Protein 2J16 (pdb70)

Secondary structure (P-SEA, 3-state):
cccccccccccbbbbbccccccccccccbbbbcccccccbbbbbbbccccccccaaaaaaaaaaaaaaabbbbbccccccaaaaaaaaaaaaccccccaaaaaaaaaaacccccccaaaaaaaaaaaaaaac/cccccccccccccbbbbbccccccccccccbbbbcccccccccccccccbbbbbbcccccccccaaaaaaaaaaaaaaabbbbbbbccccccaaaaaaaaaaaccccccaaaaaaaaaaacccccccaaaaaaaaaaaaaaac

Solvent-accessible surface area: 13227 Å² total

Sequence (275 aa):
YPKGPLLVLPEKIYLYSEPTVKELLPFDVVINVAEEAAVEYHHYRWEHDSQIALDLPSLTSIIHAATTKREKILIHQCGLSRSATLIIAYIMKYHNLSLRHSYDLLKSRADKINPSIGLIFQLMEWEVALNARIYPKGPLLVLPEKIYLYSEPTVKELLPFDVVINVAEEANDLRMQVPAVEYHHYRWEHDSQIALDLPSLTSIIHAATTKREKILIHCQCGLSRSATLIIAYIMKYHNLSLRHSYDLLKSRADKINPSIGLIFQLMEWEVALNA

Structure (mmCIF, N/CA/C/O backbone):
data_2J16
#
_entry.id   2J16
#
_cell.length_a   77.342
_cell.length_b   77.342
_cell.length_c   152.885
_cell.angle_alpha   90.00
_cell.angle_beta   90.00
_cell.angle_gamma   90.00
#
_symmetry.space_group_name_H-M   'P 41 21 2'
#
loop_
_entity.id
_entity.type
_entity.pdbx_description
1 polymer 'TYROSINE-PROTEIN PHOSPHATASE YIL113W'
2 polymer 'TYROSINE-PROTEIN PHOSPHATASE YIL113W'
3 non-polymer 'MAGNESIUM ION'
4 non-polymer 'SULFATE ION'
5 water water
#
loop_
_atom_site.group_PDB
_atom_site.id
_atom_site.type_symbol
_atom_site.label_atom_id
_atom_site.label_alt_id
_atom_site.label_comp_id
_atom_site.label_asym_id
_atom_site.label_entity_id
_atom_site.label_seq_id
_atom_site.pdbx_PDB_ins_code
_atom_site.Cartn_x
_atom_site.Cartn_y
_atom_site.Cartn_z
_atom_site.occupancy
_atom_site.B_iso_or_equiv
_atom_site.auth_seq_id
_atom_site.auth_comp_id
_atom_site.auth_asym_id
_atom_site.auth_atom_id
_atom_site.pdbx_PDB_model_num
ATOM 1 N N . TYR A 1 40 ? 28.403 84.634 27.321 1.00 64.98 56 TYR A N 1
ATOM 2 C CA . TYR A 1 40 ? 27.311 83.645 27.598 1.00 64.92 56 TYR A CA 1
ATOM 3 C C . TYR A 1 40 ? 26.737 83.031 26.296 1.00 64.97 56 TYR A C 1
ATOM 4 O O . TYR A 1 40 ? 26.655 83.725 25.274 1.00 65.07 56 TYR A O 1
ATOM 6 N N . PRO A 1 41 ? 26.347 81.730 26.346 1.00 64.60 57 PRO A N 1
ATOM 7 C CA . PRO A 1 41 ? 25.742 80.808 25.359 1.00 64.10 57 PRO A CA 1
ATOM 8 C C . PRO A 1 41 ? 24.983 81.343 24.115 1.00 63.19 57 PRO A C 1
ATOM 9 O O . PRO A 1 41 ? 25.280 82.426 23.601 1.00 63.49 57 PRO A O 1
ATOM 13 N N . LYS A 1 42 ? 24.007 80.548 23.657 1.00 61.78 58 LYS A N 1
ATOM 14 C CA . LYS A 1 42 ? 23.406 80.625 22.310 1.00 59.99 58 LYS A CA 1
ATOM 15 C C . LYS A 1 42 ? 22.423 79.437 22.172 1.00 58.56 58 LYS A C 1
ATOM 16 O O . LYS A 1 42 ? 22.208 78.895 21.081 1.00 58.34 58 LYS A O 1
ATOM 19 N N . GLY A 1 43 ? 21.823 79.049 23.295 1.00 56.70 59 GLY A N 1
ATOM 20 C CA . GLY A 1 43 ? 21.055 77.809 23.375 1.00 54.40 59 GLY A CA 1
ATOM 21 C C . GLY A 1 43 ? 21.906 76.699 23.976 1.00 52.60 59 GLY A C 1
ATOM 22 O O . GLY A 1 43 ? 23.117 76.882 24.175 1.00 52.86 59 GLY A O 1
ATOM 23 N N . PRO A 1 44 ? 21.288 75.540 24.274 1.00 50.78 60 PRO A N 1
ATOM 24 C CA . PRO A 1 44 ? 22.034 74.413 24.850 1.00 49.06 60 PRO A CA 1
ATOM 25 C C . PRO A 1 44 ? 23.234 74.036 23.986 1.00 47.01 60 PRO A C 1
ATOM 26 O O . PRO A 1 44 ? 23.134 74.033 22.761 1.00 46.82 60 PRO A O 1
ATOM 30 N N . LEU A 1 45 ? 24.356 73.732 24.627 1.00 44.70 61 LEU A N 1
ATOM 31 C CA . LEU A 1 45 ? 25.598 73.465 23.916 1.00 42.66 61 LEU A CA 1
ATOM 32 C C . LEU A 1 45 ? 25.917 71.971 23.825 1.00 41.38 61 LEU A C 1
ATOM 33 O O . LEU A 1 45 ? 26.045 71.289 24.845 1.00 41.12 61 LEU A O 1
ATOM 38 N N . LEU A 1 46 ? 26.034 71.477 22.594 1.00 39.55 62 LEU A N 1
ATOM 39 C CA . LEU A 1 46 ? 26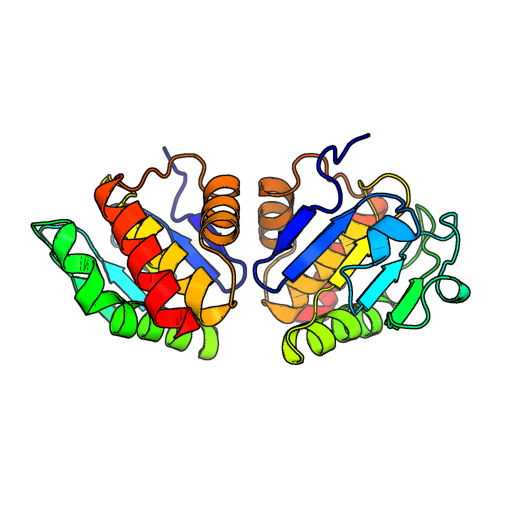.483 70.118 22.341 1.00 38.10 62 LEU A CA 1
ATOM 40 C C . LEU A 1 46 ? 27.952 70.017 22.717 1.00 37.42 62 LEU A C 1
ATOM 41 O O . LEU A 1 46 ? 28.806 70.590 22.042 1.00 37.52 62 LEU A O 1
ATOM 46 N N . VAL A 1 47 ? 28.252 69.304 23.796 1.00 36.29 63 VAL A N 1
ATOM 47 C CA . VAL A 1 47 ? 29.630 69.268 24.294 1.00 35.21 63 VAL A CA 1
ATOM 48 C C . VAL A 1 47 ? 30.360 67.966 23.961 1.00 34.75 63 VAL A C 1
ATOM 49 O O . VAL A 1 47 ? 31.586 67.909 23.979 1.00 34.28 63 VAL A O 1
ATOM 53 N N . LEU A 1 48 ? 29.591 66.926 23.652 1.00 34.21 64 LEU A N 1
ATOM 54 C CA . LEU A 1 48 ? 30.147 65.625 23.342 1.00 33.42 64 LEU A CA 1
ATOM 55 C C . LEU A 1 48 ? 29.440 65.043 22.121 1.00 33.43 64 LEU A C 1
ATOM 56 O O . LEU A 1 48 ? 28.268 65.344 21.897 1.00 33.69 64 LEU A O 1
ATOM 61 N N . PRO A 1 49 ? 30.151 64.234 21.312 1.00 33.21 65 PRO A N 1
ATOM 62 C CA . PRO A 1 49 ? 29.557 63.615 20.118 1.00 33.27 65 PRO A CA 1
ATOM 63 C C . PRO A 1 49 ? 28.349 62.716 20.391 1.00 33.30 65 PRO A C 1
ATOM 64 O O . PRO A 1 49 ? 27.484 62.577 19.524 1.00 33.26 65 PRO A O 1
ATOM 68 N N . GLU A 1 50 ? 28.290 62.117 21.578 1.00 33.49 66 GLU A N 1
ATOM 69 C CA . GLU A 1 50 ? 27.167 61.244 21.945 1.00 33.75 66 GLU A CA 1
ATOM 70 C C . GLU A 1 50 ? 25.932 62.025 22.408 1.00 33.63 66 GLU A C 1
ATOM 71 O O . GLU A 1 50 ? 25.136 61.529 23.207 1.00 33.62 66 GLU A O 1
ATOM 77 N N . LYS A 1 51 ? 25.791 63.248 21.898 1.00 33.59 67 LYS A N 1
ATOM 78 C CA . LYS A 1 51 ? 24.602 64.083 22.103 1.00 33.48 67 LYS A CA 1
ATOM 79 C C . LYS A 1 51 ? 24.324 64.416 23.571 1.00 33.53 67 LYS A C 1
ATOM 80 O O . LYS A 1 51 ? 23.201 64.265 24.070 1.00 32.96 67 LYS A O 1
ATOM 86 N N . ILE A 1 52 ? 25.376 64.872 24.245 1.00 33.78 68 ILE A N 1
ATOM 87 C CA . ILE A 1 52 ? 25.270 65.393 25.593 1.00 34.33 68 ILE A CA 1
ATOM 88 C C . ILE A 1 52 ? 25.371 66.902 25.501 1.00 35.19 68 ILE A C 1
ATOM 89 O O . ILE A 1 52 ? 26.293 67.446 24.883 1.00 35.17 68 ILE A O 1
ATOM 94 N N . TYR A 1 53 ? 24.407 67.568 26.121 1.00 36.44 69 TYR A N 1
ATOM 95 C CA . TYR A 1 53 ? 24.281 69.004 26.028 1.00 37.83 69 TYR A CA 1
ATOM 96 C C . TYR A 1 53 ? 24.440 69.645 27.392 1.00 39.26 69 TYR A C 1
ATOM 97 O O . TYR A 1 53 ? 23.982 69.109 28.403 1.00 39.29 69 TYR A O 1
ATOM 106 N N . LEU A 1 54 ? 25.101 70.796 27.402 1.00 41.21 70 LEU A N 1
ATOM 107 C CA . LEU A 1 54 ? 25.281 71.594 28.604 1.00 43.16 70 LEU A CA 1
ATOM 108 C C . LEU A 1 54 ? 24.544 72.928 28.444 1.00 44.66 70 LEU A C 1
ATOM 109 O O . LEU A 1 54 ? 24.487 73.479 27.344 1.00 44.86 70 LEU A O 1
ATOM 114 N N . TYR A 1 55 ? 23.962 73.427 29.532 1.00 46.53 71 TYR A N 1
ATOM 115 C CA . TYR A 1 55 ? 23.197 74.673 29.505 1.00 48.64 71 TYR A CA 1
ATOM 116 C C . TYR A 1 55 ? 22.941 75.207 30.917 1.00 49.86 71 TYR A C 1
ATOM 117 O O . TYR A 1 55 ? 23.552 74.732 31.881 1.00 49.94 71 TYR A O 1
ATOM 126 N N . SER A 1 56 ? 22.045 76.191 31.030 1.00 51.42 72 SER A N 1
ATOM 127 C CA . SER A 1 56 ? 21.753 76.857 32.301 1.00 52.88 72 SER A CA 1
ATOM 128 C C . SER A 1 56 ? 20.392 77.545 32.309 1.00 54.00 72 SER A C 1
ATOM 129 O O . SER A 1 56 ? 20.172 78.510 31.568 1.00 54.34 72 SER A O 1
ATOM 132 N N . GLU A 1 57 ? 19.496 77.064 33.170 1.00 55.29 73 GLU A N 1
ATOM 133 C CA . GLU A 1 57 ? 18.129 77.599 33.285 1.00 56.33 73 GLU A CA 1
ATOM 134 C C . GLU A 1 57 ? 17.450 77.756 31.922 1.00 56.99 73 GLU A C 1
ATOM 135 O O . GLU A 1 57 ? 17.263 78.880 31.448 1.00 56.94 73 GLU A O 1
ATOM 137 N N . PRO A 1 58 ? 17.090 76.625 31.283 1.00 57.73 74 PRO A N 1
ATOM 138 C CA . PRO A 1 58 ? 16.407 76.688 29.994 1.00 58.44 74 PRO A CA 1
ATOM 139 C C . PRO A 1 58 ? 14.948 77.135 30.135 1.00 59.16 74 PRO A C 1
ATOM 140 O O . PRO A 1 58 ? 14.430 77.217 31.252 1.00 59.30 74 PRO A O 1
ATOM 144 N N . THR A 1 59 ? 14.308 77.437 29.008 1.00 59.88 75 THR A N 1
ATOM 145 C CA . THR A 1 59 ? 12.881 77.738 28.979 1.00 60.61 75 THR A CA 1
ATOM 146 C C . THR A 1 59 ? 12.122 76.455 28.651 1.00 60.99 75 THR A C 1
ATOM 147 O O . THR A 1 59 ? 12.734 75.421 28.364 1.00 61.18 75 THR A O 1
ATOM 151 N N . VAL A 1 60 ? 10.792 76.524 28.686 1.00 61.25 76 VAL A N 1
ATOM 152 C CA . VAL A 1 60 ? 9.950 75.411 28.263 1.00 61.32 76 VAL A CA 1
ATOM 153 C C . VAL A 1 60 ? 10.196 75.075 26.790 1.00 61.31 76 VAL A C 1
ATOM 154 O O . VAL A 1 60 ? 10.112 73.910 26.394 1.00 61.66 76 VAL A O 1
ATOM 156 N N . LYS A 1 61 ? 10.506 76.094 25.989 1.00 61.00 77 LYS A N 1
ATOM 157 C CA . LYS A 1 61 ? 10.765 75.901 24.558 1.00 60.67 77 LYS A CA 1
ATOM 158 C C . LYS A 1 61 ? 12.125 75.233 24.310 1.00 60.37 77 LYS A C 1
ATOM 159 O O . LYS A 1 61 ? 12.296 74.473 23.345 1.00 60.25 77 LYS A O 1
ATOM 161 N N . GLU A 1 62 ? 13.081 75.521 25.192 1.00 59.80 78 GLU A N 1
ATOM 162 C CA . GLU A 1 62 ? 14.448 75.026 25.051 1.00 59.26 78 GLU A CA 1
ATOM 163 C C . GLU A 1 62 ? 14.627 73.601 25.582 1.00 58.55 78 GLU A C 1
ATOM 164 O O . GLU A 1 62 ? 15.628 72.949 25.279 1.00 58.55 78 GLU A O 1
ATOM 170 N N . LEU A 1 63 ? 13.658 73.130 26.368 1.00 57.64 79 LEU A N 1
ATOM 171 C CA . LEU A 1 63 ? 13.641 71.749 26.860 1.00 56.73 79 LEU A CA 1
ATOM 172 C C . LEU A 1 63 ? 12.966 70.794 25.874 1.00 56.15 79 LEU A C 1
ATOM 173 O O . LEU A 1 63 ? 12.981 69.577 26.073 1.00 56.43 79 LEU A O 1
ATOM 178 N N . LEU A 1 64 ? 12.388 71.352 24.812 1.00 55.22 80 LEU A N 1
ATOM 179 C CA . LEU A 1 64 ? 11.601 70.589 23.839 1.00 54.25 80 LEU A CA 1
ATOM 180 C C . LEU A 1 64 ? 12.349 69.478 23.088 1.00 53.31 80 LEU A C 1
ATOM 181 O O . LEU A 1 64 ? 11.807 68.385 22.935 1.00 53.45 80 LEU A O 1
ATOM 186 N N . PRO A 1 65 ? 13.581 69.752 22.602 1.00 52.28 81 PRO A N 1
ATOM 187 C CA . PRO A 1 65 ? 14.272 68.724 21.815 1.00 51.22 81 PRO A CA 1
ATOM 188 C C . PRO A 1 65 ? 14.834 67.543 22.613 1.00 50.11 81 PRO A C 1
ATOM 189 O O . PRO A 1 65 ? 15.329 66.592 22.006 1.00 49.99 81 PRO A O 1
ATOM 193 N N . PHE A 1 66 ? 14.741 67.586 23.943 1.00 48.99 82 PHE A N 1
ATOM 194 C CA . PHE A 1 66 ? 15.431 66.604 24.797 1.00 47.95 82 PHE A CA 1
ATOM 195 C C . PHE A 1 66 ? 14.601 65.416 25.263 1.00 47.53 82 PHE A C 1
ATOM 196 O O . PHE A 1 66 ? 13.392 65.521 25.462 1.00 47.43 82 PHE A O 1
ATOM 204 N N . ASP A 1 67 ? 15.276 64.280 25.415 1.00 47.06 83 ASP A N 1
ATOM 205 C CA . ASP A 1 67 ? 14.639 63.039 25.841 1.00 46.58 83 ASP A CA 1
ATOM 206 C C . ASP A 1 67 ? 14.902 62.806 27.323 1.00 45.93 83 ASP A C 1
ATOM 207 O O . ASP A 1 67 ? 14.062 62.245 28.029 1.00 45.87 83 ASP A O 1
ATOM 212 N N . VAL A 1 68 ? 16.080 63.228 27.780 1.00 45.23 84 VAL A N 1
ATOM 213 C CA . VAL A 1 68 ? 16.461 63.121 29.187 1.00 44.56 84 VAL A CA 1
ATOM 214 C C . VAL A 1 68 ? 16.979 64.468 29.671 1.00 44.49 84 VAL A C 1
ATOM 215 O O . VAL A 1 68 ? 17.776 65.117 28.988 1.00 44.45 84 VAL A O 1
ATOM 219 N N . VAL A 1 69 ? 16.520 64.882 30.849 1.00 44.33 85 VAL A N 1
ATOM 220 C CA . VAL A 1 69 ? 16.960 66.134 31.452 1.00 44.18 85 VAL A CA 1
ATOM 221 C C . VAL A 1 69 ? 17.514 65.893 32.852 1.00 44.36 85 VAL A C 1
ATOM 222 O O . VAL A 1 69 ? 16.882 65.235 33.672 1.00 44.19 85 VAL A O 1
ATOM 226 N N . ILE A 1 70 ? 18.711 66.409 33.104 1.00 44.75 86 ILE A N 1
ATOM 227 C CA . ILE A 1 70 ? 19.277 66.410 34.440 1.00 45.32 86 ILE A CA 1
ATOM 228 C C . ILE A 1 70 ? 19.431 67.850 34.906 1.00 46.41 86 ILE A C 1
ATOM 229 O O . ILE A 1 70 ? 20.185 68.631 34.327 1.00 46.21 86 ILE A O 1
ATOM 234 N N . ASN A 1 71 ? 18.683 68.189 35.948 1.00 48.03 87 ASN A N 1
ATOM 235 C CA . ASN A 1 71 ? 18.738 69.496 36.579 1.00 49.60 87 ASN A CA 1
ATOM 236 C C . ASN A 1 71 ? 19.525 69.378 37.882 1.00 50.90 87 ASN A C 1
ATOM 237 O O . ASN A 1 71 ? 19.141 68.629 38.777 1.00 51.05 87 ASN A O 1
ATOM 242 N N . VAL A 1 72 ? 20.636 70.098 37.983 1.00 52.66 88 VAL A N 1
ATOM 243 C CA . VAL A 1 72 ? 21.462 70.025 39.193 1.00 54.62 88 VAL A CA 1
ATOM 244 C C . VAL A 1 72 ? 21.487 71.334 39.985 1.00 56.28 88 VAL A C 1
ATOM 245 O O . VAL A 1 72 ? 22.305 71.514 40.894 1.00 56.46 88 VAL A O 1
ATOM 249 N N . ALA A 1 73 ? 20.573 72.238 39.637 1.00 58.39 89 ALA A N 1
ATOM 250 C CA . ALA A 1 73 ? 20.424 73.506 40.346 1.00 60.55 89 ALA A CA 1
ATOM 251 C C . ALA A 1 73 ? 19.926 73.287 41.775 1.00 62.07 89 ALA A C 1
ATOM 252 O O . ALA A 1 73 ? 19.228 72.307 42.061 1.00 62.06 89 ALA A O 1
ATOM 254 N N . GLU A 1 74 ? 20.288 74.219 42.654 1.00 64.13 90 GLU A N 1
ATOM 255 C CA . GLU A 1 74 ? 20.045 74.104 44.092 1.00 66.29 90 GLU A CA 1
ATOM 256 C C . GLU A 1 74 ? 18.574 74.214 44.500 1.00 67.33 90 GLU A C 1
ATOM 257 O O . GLU A 1 74 ? 18.176 73.661 45.529 1.00 67.62 90 GLU A O 1
ATOM 263 N N . GLU A 1 75 ? 17.775 74.916 43.698 1.00 68.86 91 GLU A N 1
ATOM 264 C CA . GLU A 1 75 ? 16.370 75.175 44.036 1.00 70.28 91 GLU A CA 1
ATOM 265 C C . GLU A 1 75 ? 15.480 75.275 42.791 1.00 70.89 91 GLU A C 1
ATOM 266 O O . GLU A 1 75 ? 15.927 75.747 41.740 1.00 71.24 91 GLU A O 1
ATOM 272 N N . ALA A 1 76 ? 14.229 74.827 42.922 1.00 71.49 92 ALA A N 1
ATOM 273 C CA . ALA A 1 76 ? 13.200 75.039 41.897 1.00 71.90 92 ALA A CA 1
ATOM 274 C C . ALA A 1 76 ? 11.808 75.142 42.516 1.00 72.03 92 ALA A C 1
ATOM 275 O O . ALA A 1 76 ? 11.2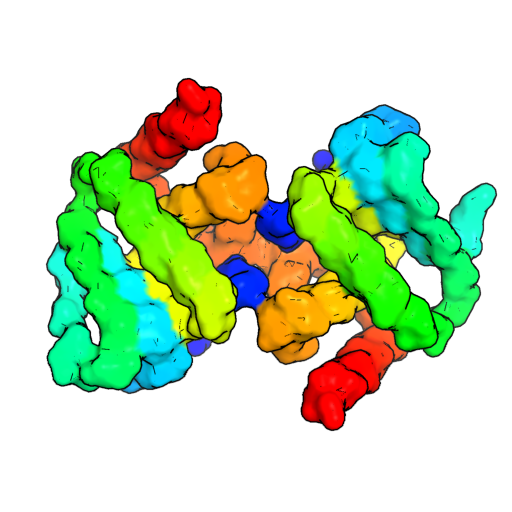63 76.238 42.661 1.00 72.16 92 ALA A O 1
ATOM 277 N N . ALA A 1 85 ? 8.840 65.039 30.868 1.00 55.97 101 ALA A N 1
ATOM 278 C CA . ALA A 1 85 ? 8.895 64.988 29.407 1.00 55.84 101 ALA A CA 1
ATOM 279 C C . ALA A 1 85 ? 10.339 64.937 28.845 1.00 55.43 101 ALA A C 1
ATOM 280 O O . ALA A 1 85 ? 10.964 65.982 28.653 1.00 55.34 101 ALA A O 1
ATOM 282 N N . VAL A 1 86 ? 10.890 63.738 28.629 1.00 54.80 102 VAL A N 1
ATOM 283 C CA . VAL A 1 86 ? 10.349 62.490 29.163 1.00 54.08 102 VAL A CA 1
ATOM 284 C C . VAL A 1 86 ? 11.090 62.268 30.480 1.00 53.42 102 VAL A C 1
ATOM 285 O O . VAL A 1 86 ? 10.656 62.773 31.522 1.00 53.57 102 V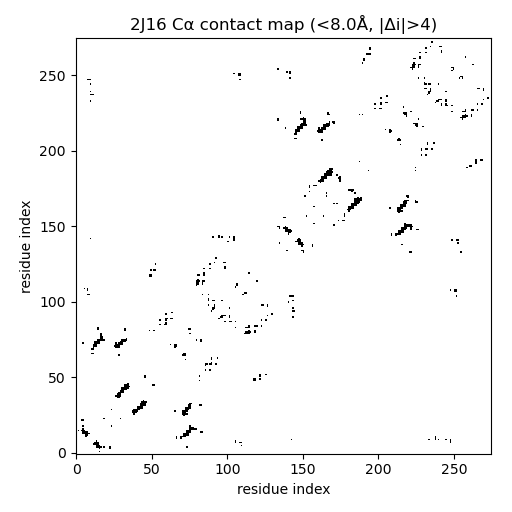AL A O 1
ATOM 289 N N . GLU A 1 87 ? 12.228 61.570 30.413 1.00 52.14 103 GLU A N 1
ATOM 290 C CA . GLU A 1 87 ? 13.018 61.199 31.579 1.00 50.74 103 GLU A CA 1
ATOM 291 C C . GLU A 1 87 ? 13.631 62.439 32.221 1.00 50.30 103 GLU A C 1
ATOM 292 O O . GLU A 1 87 ? 14.311 63.214 31.558 1.00 50.14 103 GLU A O 1
ATOM 298 N N . TYR A 1 88 ? 13.377 62.621 33.513 1.00 49.87 104 TYR A N 1
ATOM 299 C CA . TYR A 1 88 ? 13.750 63.848 34.218 1.00 49.52 104 TYR A CA 1
ATOM 300 C C . TYR A 1 88 ? 14.372 63.559 35.589 1.00 49.12 104 TYR A C 1
ATOM 301 O O . TYR A 1 88 ? 13.857 62.742 36.344 1.00 49.23 104 TYR A O 1
ATOM 310 N N . HIS A 1 89 ? 15.476 64.233 35.899 1.00 48.70 105 HIS A N 1
ATOM 311 C CA . HIS A 1 89 ? 16.189 64.044 37.164 1.00 48.51 105 HIS A CA 1
ATOM 312 C C . HIS A 1 89 ? 16.571 65.387 37.780 1.00 48.89 105 HIS A C 1
ATOM 313 O O . HIS A 1 89 ? 17.042 66.289 37.087 1.00 48.71 105 HIS A O 1
ATOM 320 N N . HIS A 1 90 ? 16.383 65.502 39.090 1.00 49.39 106 HIS A N 1
ATOM 321 C CA . HIS A 1 90 ? 16.664 66.736 39.809 1.00 50.07 106 HIS A CA 1
ATOM 322 C C . HIS A 1 90 ? 17.447 66.421 41.080 1.00 50.35 106 HIS A C 1
ATOM 323 O O . HIS A 1 90 ? 16.966 65.697 41.950 1.00 50.17 106 HIS A O 1
ATOM 330 N N . TYR A 1 91 ? 18.661 66.958 41.167 1.00 51.01 107 TYR A N 1
ATOM 331 C CA . TYR A 1 91 ? 19.480 66.862 42.373 1.00 51.82 107 TYR A CA 1
ATOM 332 C C . TYR A 1 91 ? 19.722 68.260 42.924 1.00 52.80 107 TYR A C 1
ATOM 333 O O . TYR A 1 91 ? 20.137 69.156 42.194 1.00 52.95 107 TYR A O 1
ATOM 342 N N . ARG A 1 92 ? 19.447 68.442 44.210 1.00 54.20 108 ARG A N 1
ATOM 343 C CA . ARG A 1 92 ? 19.670 69.719 44.868 1.00 55.75 108 ARG A CA 1
ATOM 344 C C . ARG A 1 92 ? 20.717 69.535 45.949 1.00 57.01 108 ARG A C 1
ATOM 345 O O . ARG A 1 92 ? 20.371 69.348 47.118 1.00 57.40 108 ARG A O 1
ATOM 348 N N . TRP A 1 93 ? 21.993 69.566 45.571 1.00 58.48 109 TRP A N 1
ATOM 349 C CA . TRP A 1 93 ? 23.058 69.560 46.573 1.00 59.96 109 TRP A CA 1
ATOM 350 C C . TRP A 1 93 ? 23.271 70.980 47.093 1.00 60.86 109 TRP A C 1
ATOM 351 O O . TRP A 1 93 ? 23.551 71.896 46.310 1.00 61.19 109 TRP A O 1
ATOM 362 N N . GLU A 1 94 ? 23.125 71.165 48.404 1.00 61.81 110 GLU A N 1
ATOM 363 C CA . GLU A 1 94 ? 23.430 72.453 49.038 1.00 62.56 110 GLU A CA 1
ATOM 364 C C . GLU A 1 94 ? 24.945 72.650 49.107 1.00 63.12 110 GLU A C 1
ATOM 365 O O . GLU A 1 94 ? 25.443 73.758 48.888 1.00 63.40 110 GLU A O 1
ATOM 367 N N . HIS A 1 95 ? 25.660 71.558 49.393 1.00 63.57 111 HIS A N 1
ATOM 368 C CA . HIS A 1 95 ? 27.118 71.549 4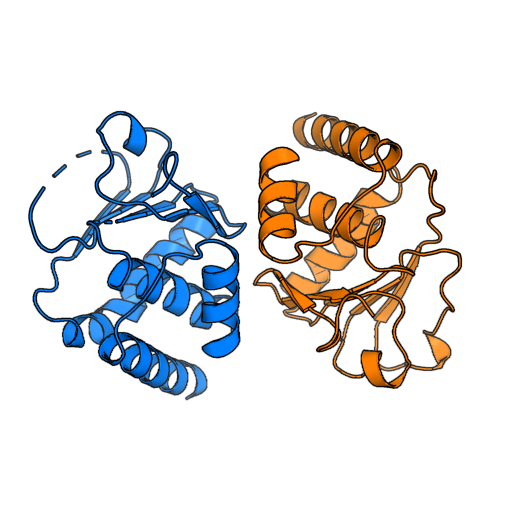9.510 1.00 63.88 111 HIS A CA 1
ATOM 369 C C . HIS A 1 95 ? 27.738 70.782 48.343 1.00 63.73 111 HIS A C 1
ATOM 370 O O . HIS A 1 95 ? 27.168 69.795 47.867 1.00 63.78 111 HIS A O 1
ATOM 377 N N . ASP A 1 96 ? 28.909 71.237 47.894 1.00 63.56 112 ASP A N 1
ATOM 378 C CA . ASP A 1 96 ? 29.658 70.580 46.814 1.00 63.15 112 ASP A CA 1
ATOM 379 C C . ASP A 1 96 ? 30.168 69.190 47.201 1.00 62.82 112 ASP A C 1
ATOM 380 O O . ASP A 1 96 ? 30.228 68.295 46.355 1.00 62.82 112 ASP A O 1
ATOM 385 N N . SER A 1 97 ? 30.519 69.015 48.476 1.00 62.19 113 SER A N 1
ATOM 386 C CA . SER A 1 97 ? 31.051 67.745 48.996 1.00 61.58 113 SER A CA 1
ATOM 387 C C . SER A 1 97 ? 30.095 66.557 48.824 1.00 60.80 113 SER A C 1
ATOM 388 O O . SER A 1 97 ? 30.492 65.402 49.012 1.00 60.69 113 SER A O 1
ATOM 391 N N . GLN A 1 98 ? 28.850 66.854 48.457 1.00 59.77 114 GLN A N 1
ATOM 392 C CA . GLN A 1 98 ? 27.776 65.859 48.386 1.00 58.95 114 GLN A CA 1
ATOM 393 C C . GLN A 1 98 ? 27.684 65.102 47.050 1.00 57.95 114 GLN A C 1
ATOM 394 O O . GLN A 1 98 ? 27.088 64.025 46.992 1.00 58.09 114 GLN A O 1
ATOM 400 N N . ILE A 1 99 ? 28.267 65.673 45.995 1.00 56.57 115 ILE A N 1
ATOM 401 C CA . ILE A 1 99 ? 28.271 65.090 44.643 1.00 55.17 115 ILE A CA 1
ATOM 402 C C . ILE A 1 99 ? 28.822 63.647 44.577 1.00 54.16 115 ILE A C 1
ATOM 403 O O . ILE A 1 99 ? 28.258 62.795 43.887 1.00 53.99 115 ILE A O 1
ATOM 408 N N . ALA A 1 100 ? 29.903 63.381 45.308 1.00 52.82 116 ALA A N 1
ATOM 409 C CA . ALA A 1 100 ? 30.613 62.094 45.243 1.00 51.59 116 ALA A CA 1
ATOM 410 C C . ALA A 1 100 ? 29.729 60.851 45.378 1.00 50.62 116 ALA A C 1
ATOM 411 O O . ALA A 1 100 ? 29.980 59.834 44.731 1.00 50.57 116 ALA A O 1
ATOM 413 N N . LEU A 1 101 ? 28.707 60.936 46.224 1.00 49.32 117 LEU A N 1
ATOM 414 C CA . LEU A 1 101 ? 27.838 59.798 46.504 1.00 48.05 117 LEU A CA 1
ATOM 415 C C . LEU A 1 101 ? 26.869 59.537 45.352 1.00 46.95 117 LEU A C 1
ATOM 416 O O . LEU A 1 101 ? 26.361 58.425 45.200 1.00 46.70 117 LEU A O 1
ATOM 421 N N . ASP A 1 102 ? 26.631 60.572 44.546 1.00 45.49 118 ASP A N 1
ATOM 422 C CA . ASP A 1 102 ? 25.687 60.511 43.433 1.00 43.95 118 ASP A CA 1
ATOM 423 C C . ASP A 1 102 ? 26.349 60.285 42.074 1.00 42.95 118 ASP A C 1
ATOM 424 O O . ASP A 1 102 ? 25.666 60.238 41.053 1.00 42.78 118 ASP A O 1
ATOM 429 N N . LEU A 1 103 ? 27.669 60.124 42.065 1.00 41.75 119 LEU A N 1
ATOM 430 C CA . LEU A 1 103 ? 28.405 59.966 40.809 1.00 40.82 119 LEU A CA 1
ATOM 431 C C . LEU A 1 103 ? 28.158 58.646 40.079 1.00 40.25 119 LEU A C 1
ATOM 432 O O . LEU A 1 103 ? 28.026 58.651 38.855 1.00 40.35 119 LEU A O 1
ATOM 437 N N . PRO A 1 104 ? 28.111 57.511 40.808 1.00 39.64 120 PRO A N 1
ATOM 438 C CA . PRO A 1 104 ? 27.782 56.267 40.101 1.00 39.08 120 PRO A CA 1
ATOM 439 C C . PRO A 1 104 ? 26.399 56.323 39.443 1.00 38.46 120 PRO A C 1
ATOM 440 O O . PRO A 1 104 ? 26.264 55.965 38.279 1.00 38.78 120 PRO A O 1
ATOM 444 N N . SER A 1 105 ? 25.396 56.797 40.173 1.00 37.52 121 SER A N 1
ATOM 445 C CA . SER A 1 105 ? 24.043 56.907 39.647 1.00 36.80 121 SER A CA 1
ATOM 446 C C . SER A 1 105 ? 23.937 57.880 38.486 1.00 36.20 121 SER A C 1
ATOM 447 O O . SER A 1 105 ? 23.375 57.541 37.447 1.00 36.26 121 SER A O 1
ATOM 450 N N . LEU A 1 106 ? 24.461 59.089 38.678 1.00 35.49 122 LEU A N 1
ATOM 451 C CA . LEU A 1 106 ? 24.385 60.148 37.668 1.00 34.55 122 LEU A CA 1
ATOM 452 C C . LEU A 1 106 ? 25.097 59.788 36.359 1.00 33.98 122 LEU A C 1
ATOM 453 O O . LEU A 1 106 ? 24.573 60.061 35.283 1.00 33.65 122 LEU A O 1
ATOM 458 N N . THR A 1 107 ? 26.279 59.177 36.451 1.00 33.33 123 THR A N 1
ATOM 459 C CA . THR A 1 107 ? 27.041 58.809 35.256 1.00 32.94 123 THR A CA 1
ATOM 460 C C . THR A 1 107 ? 26.395 57.616 34.580 1.00 32.67 123 THR A C 1
ATOM 461 O O . THR A 1 107 ? 26.456 57.467 33.360 1.00 32.80 123 THR A O 1
ATOM 465 N N . SER A 1 108 ? 25.768 56.772 35.390 1.00 32.41 124 SER A N 1
ATOM 466 C CA . SER A 1 108 ? 24.963 55.662 34.906 1.00 31.95 124 SER A CA 1
ATOM 467 C C . SER A 1 108 ? 23.771 56.169 34.092 1.00 31.61 124 SER A C 1
ATOM 468 O O . SER A 1 108 ? 23.458 55.608 33.039 1.00 31.84 124 SER A O 1
ATOM 471 N N . ILE A 1 109 ? 23.121 57.229 34.577 1.00 31.12 125 ILE A N 1
ATOM 472 C CA . ILE A 1 109 ? 21.968 57.831 33.895 1.00 30.88 125 ILE A CA 1
ATOM 473 C C . ILE A 1 109 ? 22.349 58.364 32.516 1.00 31.21 125 ILE A C 1
ATOM 474 O O . ILE A 1 109 ? 21.672 58.063 31.528 1.00 31.50 125 ILE A O 1
ATOM 479 N N . ILE A 1 110 ? 23.437 59.136 32.463 1.00 31.25 126 ILE A N 1
ATOM 480 C CA . ILE A 1 110 ? 23.973 59.690 31.214 1.00 31.31 126 ILE A CA 1
ATOM 481 C C . ILE A 1 110 ? 24.321 58.594 30.205 1.00 31.91 126 ILE A C 1
ATOM 482 O O . ILE A 1 110 ? 23.973 58.705 29.028 1.00 31.90 126 ILE A O 1
ATOM 487 N N . HIS A 1 111 ? 25.002 57.545 30.671 1.00 32.46 127 HIS A N 1
ATOM 488 C CA . HIS A 1 111 ? 25.398 56.430 29.815 1.00 33.03 127 HIS A CA 1
ATOM 489 C C . HIS A 1 111 ? 24.188 55.662 29.272 1.00 33.77 127 HIS A C 1
ATOM 490 O O . HIS A 1 111 ? 24.173 55.239 28.106 1.00 33.93 127 HIS A O 1
ATOM 497 N N . ALA A 1 112 ? 23.179 55.478 30.119 1.00 34.20 128 ALA A N 1
ATOM 498 C CA . ALA A 1 112 ? 21.932 54.874 29.677 1.00 34.84 128 ALA A CA 1
ATOM 499 C C . ALA A 1 112 ? 21.283 55.720 28.575 1.00 35.18 128 ALA A C 1
ATOM 500 O O . ALA A 1 112 ? 20.633 55.186 27.679 1.00 35.39 128 ALA A O 1
ATOM 502 N N . ALA A 1 113 ? 21.462 57.036 28.637 1.00 35.42 129 ALA A N 1
ATOM 503 C CA . ALA A 1 113 ? 20.905 57.907 27.611 1.00 35.91 129 ALA A CA 1
ATOM 504 C C . ALA A 1 113 ? 21.594 57.665 26.271 1.00 36.20 129 ALA A C 1
ATOM 505 O O . ALA A 1 113 ? 20.922 57.499 25.259 1.00 36.17 129 ALA A O 1
ATOM 507 N N . THR A 1 114 ? 22.925 57.609 26.275 1.00 36.69 130 THR A N 1
ATOM 508 C CA . THR A 1 114 ? 23.698 57.437 25.038 1.00 37.40 130 THR A CA 1
ATOM 509 C C . THR A 1 114 ? 23.451 56.075 24.387 1.00 38.17 130 THR A C 1
ATOM 510 O O . THR A 1 114 ? 23.411 55.965 23.161 1.00 37.99 130 THR A O 1
ATOM 514 N N . THR A 1 115 ? 23.295 55.049 25.221 1.00 39.34 131 THR A N 1
ATOM 515 C CA . THR A 1 115 ? 22.947 53.695 24.777 1.00 40.53 131 THR A CA 1
ATOM 516 C C . THR A 1 115 ? 21.595 53.685 24.039 1.00 41.03 131 THR A C 1
ATOM 517 O O . THR A 1 115 ? 21.430 52.981 23.037 1.00 40.91 131 THR A O 1
ATOM 521 N N . LYS A 1 116 ? 20.650 54.490 24.522 1.00 41.73 132 LYS A N 1
ATOM 522 C CA . LYS A 1 116 ? 19.366 54.672 23.848 1.00 42.58 132 LYS A CA 1
ATOM 523 C C . LYS A 1 116 ? 19.464 55.671 22.687 1.00 43.29 132 LYS A C 1
ATOM 524 O O . LYS A 1 116 ? 18.450 55.995 22.063 1.00 43.55 132 LYS A O 1
ATOM 530 N N . ARG A 1 117 ? 20.673 56.158 22.401 1.00 43.95 133 ARG A N 1
ATOM 531 C CA . ARG A 1 117 ? 20.891 57.173 21.364 1.00 44.92 133 ARG A CA 1
ATOM 532 C C . ARG A 1 117 ? 19.987 58.411 21.530 1.00 44.64 133 ARG A C 1
ATOM 533 O O . ARG A 1 117 ? 19.445 58.932 20.558 1.00 44.76 133 ARG A O 1
ATOM 541 N N . GLU A 1 118 ? 19.853 58.878 22.771 1.00 44.68 134 GLU A N 1
ATOM 542 C CA . GLU A 1 118 ? 18.962 59.987 23.122 1.00 44.64 134 GLU A CA 1
ATOM 543 C C . GLU A 1 118 ? 19.697 61.301 23.382 1.00 44.26 134 GLU A C 1
ATOM 544 O O . GLU A 1 118 ? 20.867 61.307 23.757 1.00 44.13 134 GLU A O 1
ATOM 550 N N . LYS A 1 119 ? 18.992 62.409 23.177 1.00 44.13 135 LYS A N 1
ATOM 551 C CA . LYS A 1 119 ? 19.506 63.733 23.504 1.00 44.00 135 LYS A CA 1
ATOM 552 C C . LYS A 1 119 ? 19.345 64.007 24.995 1.00 43.76 135 LYS A C 1
ATOM 553 O O . LYS A 1 119 ? 18.235 63.992 25.532 1.00 43.81 135 LYS A O 1
ATOM 559 N N . ILE A 1 120 ? 20.470 64.245 25.656 1.00 43.64 136 ILE A N 1
ATOM 560 C CA . ILE A 1 120 ? 20.496 64.457 27.100 1.00 43.59 136 ILE A CA 1
ATOM 561 C C . ILE A 1 120 ? 20.993 65.865 27.433 1.00 43.59 136 ILE A C 1
ATOM 562 O O . ILE A 1 120 ? 22.033 66.300 26.935 1.00 43.33 136 ILE A O 1
ATOM 567 N N . LEU A 1 121 ? 20.219 66.580 28.247 1.00 43.80 137 LEU A N 1
ATOM 568 C CA . LEU A 1 121 ? 20.583 67.920 28.684 1.00 44.19 137 LEU A CA 1
ATOM 569 C C . LEU A 1 121 ? 20.898 67.940 30.167 1.00 44.72 137 LEU A C 1
ATOM 570 O O . LEU A 1 121 ? 20.101 67.485 30.987 1.00 44.77 137 LEU A O 1
ATOM 575 N N . ILE A 1 122 ? 22.060 68.486 30.502 1.00 45.47 138 ILE A N 1
ATOM 576 C CA . ILE A 1 122 ? 22.463 68.650 31.889 1.00 46.33 138 ILE A CA 1
ATOM 577 C C . ILE A 1 122 ? 22.629 70.140 32.163 1.00 47.38 138 ILE A C 1
ATOM 578 O O . ILE A 1 122 ? 23.409 70.808 31.485 1.00 47.56 138 ILE A O 1
ATOM 583 N N . HIS A 1 123 ? 21.888 70.662 33.141 1.00 48.66 139 HIS A N 1
ATOM 584 C CA . HIS A 1 123 ? 21.930 72.100 33.439 1.00 49.95 139 HIS A CA 1
ATOM 585 C C . HIS A 1 123 ? 21.898 72.488 34.919 1.00 50.73 139 HIS A C 1
ATOM 586 O O . HIS A 1 123 ? 21.262 71.818 35.733 1.00 50.86 139 HIS A O 1
ATOM 601 N N . GLN A 1 125 ? 22.425 76.586 37.211 1.00 54.37 141 GLN A N 1
ATOM 602 C CA . GLN A 1 125 ? 22.286 78.034 37.052 1.00 55.11 141 GLN A CA 1
ATOM 603 C C . GLN A 1 125 ? 23.186 78.703 38.087 1.00 55.67 141 GLN A C 1
ATOM 604 O O . GLN A 1 125 ? 22.979 78.521 39.289 1.00 56.04 141 GLN A O 1
ATOM 606 N N . CYS A 1 126 ? 24.173 79.487 37.650 1.00 56.12 142 CYS A N 1
ATOM 607 C CA . CYS A 1 126 ? 24.318 79.928 36.259 1.00 56.24 142 CYS A CA 1
ATOM 608 C C . CYS A 1 126 ? 25.256 79.127 35.323 1.00 56.09 142 CYS A C 1
ATOM 609 O O . CYS A 1 126 ? 24.969 79.052 34.127 1.00 56.52 142 CYS A O 1
ATOM 611 N N . GLY A 1 127 ? 26.361 78.532 35.786 1.00 55.45 143 GLY A N 1
ATOM 612 C CA . GLY A 1 127 ? 26.760 78.277 37.172 1.00 54.31 143 GLY A CA 1
ATOM 613 C C . GLY A 1 127 ? 27.895 77.276 36.981 1.00 53.51 143 GLY A C 1
ATOM 614 O O . GLY A 1 127 ? 28.915 77.324 37.673 1.00 53.73 143 GLY A O 1
ATOM 615 N N . LEU A 1 128 ? 27.666 76.351 36.041 1.00 52.31 144 LEU A N 1
ATOM 616 C CA . LEU A 1 128 ? 28.692 75.577 35.302 1.00 50.96 144 LEU A CA 1
ATOM 617 C C . LEU A 1 128 ? 29.847 74.923 36.083 1.00 49.98 144 LEU A C 1
ATOM 618 O O . LEU A 1 128 ? 30.945 74.740 35.545 1.00 50.03 144 LEU A O 1
ATOM 623 N N . SER A 1 129 ? 29.595 74.559 37.335 1.00 48.48 145 SER A N 1
ATOM 624 C CA . SER A 1 129 ? 30.593 73.856 38.127 1.00 47.08 145 SER A CA 1
ATOM 625 C C . SER A 1 129 ? 30.206 72.398 38.291 1.00 46.09 145 SER A C 1
ATOM 626 O O . SER A 1 129 ? 30.966 71.501 37.920 1.00 45.78 145 SER A O 1
ATOM 629 N N . ARG A 1 130 ? 29.007 72.185 38.834 1.00 44.90 146 ARG A N 1
ATOM 630 C CA . ARG A 1 130 ? 28.506 70.861 39.182 1.00 43.76 146 ARG A CA 1
ATOM 631 C C . ARG A 1 130 ? 28.159 70.059 37.949 1.00 42.43 146 ARG A C 1
ATOM 632 O O . ARG A 1 130 ? 28.419 68.860 37.891 1.00 42.23 146 ARG A O 1
ATOM 640 N N . SER A 1 131 ? 27.574 70.728 36.965 1.00 40.99 147 SER A N 1
ATOM 641 C CA . SER A 1 131 ? 27.198 70.072 35.720 1.00 39.82 147 SER A CA 1
ATOM 642 C C . SER A 1 131 ? 28.428 69.678 34.891 1.00 38.86 147 SER A C 1
ATOM 643 O O . SER A 1 131 ? 28.437 68.623 34.258 1.00 38.68 147 SER A O 1
ATOM 646 N N . ALA A 1 132 ? 29.458 70.523 34.911 1.00 37.79 148 ALA A N 1
ATOM 647 C CA . ALA A 1 132 ? 30.717 70.232 34.231 1.00 36.90 148 ALA A CA 1
ATOM 648 C C . ALA A 1 132 ? 31.411 69.059 34.907 1.00 36.40 148 ALA A C 1
ATOM 649 O O . ALA A 1 132 ? 31.902 68.152 34.229 1.00 36.19 148 ALA A O 1
ATOM 651 N N . THR A 1 133 ? 31.429 69.088 36.243 1.00 35.67 149 THR A N 1
ATOM 652 C CA . THR A 1 133 ? 31.969 68.013 37.072 1.00 35.08 149 THR A CA 1
ATOM 653 C C . THR A 1 133 ? 31.298 66.696 36.723 1.00 34.68 149 THR A C 1
ATOM 654 O O . THR A 1 133 ? 31.947 65.660 36.585 1.00 34.85 149 THR A O 1
ATOM 658 N N . LEU A 1 134 ? 29.985 66.757 36.579 1.00 34.05 150 LEU A N 1
ATOM 659 C CA . LEU A 1 134 ? 29.183 65.595 36.279 1.00 33.87 150 LEU A CA 1
ATOM 660 C C . LEU A 1 134 ? 29.544 65.020 34.908 1.00 33.07 150 LEU A C 1
ATOM 661 O O . LEU A 1 134 ? 29.729 63.810 34.764 1.00 33.02 150 LEU A O 1
ATOM 666 N N . ILE A 1 135 ? 29.667 65.895 33.914 1.00 32.24 151 ILE A N 1
ATOM 667 C CA . ILE A 1 135 ? 30.006 65.478 32.554 1.00 31.40 151 ILE A CA 1
ATOM 668 C C . ILE A 1 135 ? 31.414 64.879 32.512 1.00 31.34 151 ILE A C 1
ATOM 669 O O . ILE A 1 135 ? 31.651 63.867 31.844 1.00 30.95 151 ILE A O 1
ATOM 674 N N . ILE A 1 136 ? 32.328 65.503 33.252 1.00 31.23 152 ILE A N 1
ATOM 675 C CA . ILE A 1 136 ? 33.705 65.038 33.346 1.00 31.13 152 ILE A CA 1
ATOM 676 C C . ILE A 1 136 ? 33.751 63.662 34.012 1.00 31.24 152 ILE A C 1
ATOM 677 O O . ILE A 1 136 ? 34.419 62.754 33.512 1.00 31.11 152 ILE A O 1
ATOM 682 N N . ALA A 1 137 ? 33.019 63.499 35.115 1.00 31.13 153 ALA A N 1
ATOM 683 C CA . ALA A 1 137 ? 32.937 62.197 35.780 1.00 31.05 153 ALA A CA 1
ATOM 684 C C . ALA A 1 137 ? 32.439 61.110 34.829 1.00 31.07 153 ALA A C 1
ATOM 685 O O . ALA A 1 137 ? 32.929 59.979 34.879 1.00 31.34 153 ALA A O 1
ATOM 687 N N . TYR A 1 138 ? 31.487 61.462 33.958 1.00 30.96 154 TYR A N 1
ATOM 688 C CA . TYR A 1 138 ? 30.972 60.540 32.931 1.00 30.97 154 TYR A CA 1
ATOM 689 C C . TYR A 1 138 ? 32.041 60.115 31.921 1.00 31.27 154 TYR A C 1
ATOM 690 O O . TYR A 1 138 ? 32.148 58.932 31.583 1.00 31.32 154 TYR A O 1
ATOM 699 N N . ILE A 1 139 ? 32.808 61.089 31.427 1.00 31.67 155 ILE A N 1
ATOM 700 C CA . ILE A 1 139 ? 33.864 60.841 30.446 1.00 31.79 155 ILE A CA 1
ATOM 701 C C . ILE A 1 139 ? 34.956 59.968 31.049 1.00 32.09 155 ILE A C 1
ATOM 702 O O . ILE A 1 139 ? 35.413 59.005 30.433 1.00 32.35 155 ILE A O 1
ATOM 707 N N . MET A 1 140 ? 35.350 60.300 32.270 1.00 32.32 156 MET A N 1
ATOM 708 C CA . MET A 1 140 ? 36.372 59.554 32.977 1.00 32.15 156 MET A CA 1
ATOM 709 C C . MET A 1 140 ? 36.003 58.078 33.048 1.00 32.65 156 MET A C 1
ATOM 710 O O . MET A 1 140 ? 36.809 57.221 32.684 1.00 32.83 156 MET A O 1
ATOM 715 N N . LYS A 1 141 ? 34.780 57.787 33.488 1.00 32.93 157 LYS A N 1
ATOM 716 C CA . LYS A 1 141 ? 34.347 56.401 33.689 1.00 33.30 157 LYS A CA 1
ATOM 717 C C . LYS A 1 141 ? 34.068 55.643 32.387 1.00 33.53 157 LYS A C 1
ATOM 718 O O . LYS A 1 141 ? 34.601 54.551 32.186 1.00 33.80 157 LYS A O 1
ATOM 724 N N . TYR A 1 142 ? 33.250 56.217 31.504 1.00 33.65 158 TYR A N 1
ATOM 725 C CA . TYR A 1 142 ? 32.742 55.468 30.349 1.00 33.70 158 TYR A CA 1
ATOM 726 C C . TYR A 1 142 ? 33.596 55.512 29.088 1.00 33.72 158 TYR A C 1
ATOM 727 O O . TYR A 1 142 ? 33.317 54.800 28.123 1.00 33.42 158 TYR A O 1
ATOM 736 N N . HIS A 1 143 ? 34.626 56.355 29.105 1.00 33.92 159 HIS A N 1
ATOM 737 C CA . HIS A 1 143 ? 35.603 56.417 28.026 1.00 34.50 159 HIS A CA 1
ATOM 738 C C . HIS A 1 143 ? 36.986 56.125 28.577 1.00 34.87 159 HIS A C 1
ATOM 739 O O . HIS A 1 143 ? 37.988 56.365 27.902 1.00 34.85 159 HIS A O 1
ATOM 746 N N . ASN A 1 144 ? 37.025 55.616 29.811 1.00 35.25 160 ASN A N 1
ATOM 747 C CA . ASN A 1 144 ? 38.269 55.290 30.508 1.00 35.50 160 ASN A CA 1
ATOM 748 C C . ASN A 1 144 ? 39.400 56.270 30.196 1.00 35.33 160 ASN A C 1
ATOM 749 O O . ASN A 1 144 ? 40.444 55.884 29.667 1.00 35.70 160 ASN A O 1
ATOM 754 N N . LEU A 1 145 ? 39.165 57.544 30.503 1.00 34.96 161 LEU A N 1
ATOM 755 C CA . LEU A 1 145 ? 40.156 58.599 30.295 1.00 34.73 161 LEU A CA 1
ATOM 756 C C . LEU A 1 145 ? 40.528 59.246 31.615 1.00 34.54 161 LEU A C 1
ATOM 757 O O . LEU A 1 145 ? 39.737 59.241 32.558 1.00 34.69 161 LEU A O 1
ATOM 762 N N . SER A 1 146 ? 41.727 59.817 31.668 1.00 34.11 162 SER A N 1
ATOM 763 C CA . SER A 1 146 ? 42.209 60.458 32.872 1.00 33.99 162 SER A CA 1
ATOM 764 C C . SER A 1 146 ? 41.409 61.727 33.157 1.00 34.14 162 SER A C 1
ATOM 765 O O . SER A 1 146 ? 40.675 62.217 32.292 1.00 33.94 162 SER A O 1
ATOM 768 N N . LEU A 1 147 ? 41.551 62.251 34.372 1.00 34.17 163 LEU A N 1
ATOM 769 C CA . LEU A 1 147 ? 40.896 63.496 34.749 1.00 34.20 163 LEU A CA 1
ATOM 770 C C . LEU A 1 147 ? 41.354 64.647 33.854 1.00 34.36 163 LEU A C 1
ATOM 771 O O . LEU A 1 147 ? 40.533 65.448 33.404 1.00 34.44 163 LEU A O 1
ATOM 776 N N . ARG A 1 148 ? 42.659 64.711 33.594 1.00 34.49 164 ARG A N 1
ATOM 777 C CA . ARG A 1 148 ? 43.241 65.760 32.763 1.00 34.81 164 ARG A CA 1
ATOM 778 C C . ARG A 1 148 ? 42.611 65.787 31.370 1.00 34.88 164 ARG A C 1
ATOM 779 O O . ARG A 1 148 ? 42.178 66.841 30.890 1.00 34.70 164 ARG A O 1
ATOM 782 N N . HIS A 1 149 ? 42.549 64.619 30.733 1.00 35.08 165 HIS A N 1
ATOM 783 C CA . HIS A 1 149 ? 42.020 64.519 29.374 1.00 34.93 165 HIS A CA 1
ATOM 784 C C . HIS A 1 149 ? 40.537 64.855 29.307 1.00 34.45 165 HIS A C 1
ATOM 785 O O . HIS A 1 149 ? 40.104 65.595 28.416 1.00 34.50 165 HIS A O 1
ATOM 792 N N . SER A 1 150 ? 39.773 64.321 30.258 1.00 33.98 166 SER A N 1
ATOM 793 C CA . SER A 1 150 ? 38.335 64.588 30.361 1.00 33.68 166 SER A CA 1
ATOM 794 C C . SER A 1 150 ? 38.042 66.079 30.540 1.00 33.64 166 SER A C 1
ATOM 795 O O . SER A 1 150 ? 37.240 66.654 29.805 1.00 33.43 166 SER A O 1
ATOM 798 N N . TYR A 1 151 ? 38.703 66.699 31.514 1.00 33.65 167 TYR A N 1
ATOM 799 C CA . TYR A 1 151 ? 38.612 68.144 31.705 1.00 33.79 167 TYR A CA 1
ATOM 800 C C . TYR A 1 151 ? 38.992 68.913 30.435 1.00 33.50 167 TYR A C 1
ATOM 801 O O . TYR A 1 151 ? 38.285 69.837 30.027 1.00 33.43 167 TYR A O 1
ATOM 810 N N . ASP A 1 152 ? 40.112 68.533 29.827 1.00 33.04 168 ASP A N 1
ATOM 811 C CA . ASP A 1 152 ? 40.593 69.201 28.626 1.00 32.92 168 ASP A CA 1
ATOM 812 C C . ASP A 1 152 ? 39.596 69.110 27.477 1.00 32.58 168 ASP A C 1
ATOM 813 O O . ASP A 1 152 ? 39.386 70.086 26.753 1.00 32.43 168 ASP A O 1
ATOM 818 N N . LEU A 1 153 ? 38.974 67.942 27.319 1.00 32.42 169 LEU A N 1
ATOM 819 C CA . LEU A 1 153 ? 38.009 67.755 26.242 1.00 32.17 169 LEU A CA 1
ATOM 820 C C . LEU A 1 153 ? 36.830 68.682 26.432 1.00 32.11 169 LEU A C 1
ATOM 821 O O . LEU A 1 153 ? 36.449 69.388 25.501 1.00 32.37 169 LEU A O 1
ATOM 826 N N . LEU A 1 154 ? 36.281 68.706 27.644 1.00 31.92 170 LEU A N 1
ATOM 827 C CA . LEU A 1 154 ? 35.138 69.549 27.935 1.00 31.82 170 LEU A CA 1
ATOM 828 C C . LEU A 1 154 ? 35.509 71.027 27.847 1.00 32.12 170 LEU A C 1
ATOM 829 O O . LEU A 1 154 ? 34.779 71.818 27.241 1.00 31.68 170 LEU A O 1
ATOM 834 N N . LYS A 1 155 ? 36.652 71.380 28.438 1.00 32.56 171 LYS A N 1
ATOM 835 C CA . LYS A 1 155 ? 37.172 72.750 28.425 1.00 33.10 171 LYS A CA 1
ATOM 836 C C . LYS A 1 155 ? 37.254 73.311 27.008 1.00 33.37 171 LYS A C 1
ATOM 837 O O . LYS A 1 155 ? 36.773 74.418 26.748 1.00 33.40 171 LYS A O 1
ATOM 843 N N . SER A 1 156 ? 37.846 72.532 26.102 1.00 33.70 172 SER A N 1
ATOM 844 C CA . SER A 1 156 ? 38.022 72.927 24.700 1.00 34.12 172 SER A CA 1
ATOM 845 C C . SER A 1 156 ? 36.724 73.288 23.991 1.00 34.41 172 SER A C 1
ATOM 846 O O . SER A 1 156 ? 36.720 74.091 23.064 1.00 34.44 172 SER A O 1
ATOM 849 N N . ARG A 1 157 ? 35.632 72.681 24.439 1.00 35.05 173 ARG A N 1
ATOM 850 C CA . ARG A 1 157 ? 34.323 72.843 23.823 1.00 35.67 173 ARG A CA 1
ATOM 851 C C . ARG A 1 157 ? 33.472 73.866 24.576 1.00 36.64 173 ARG A C 1
ATOM 852 O O . ARG A 1 157 ? 32.754 74.653 23.963 1.00 36.99 173 ARG A O 1
ATOM 860 N N . ALA A 1 158 ? 33.549 73.843 25.903 1.00 37.80 174 ALA A N 1
ATOM 861 C CA . ALA A 1 158 ? 32.854 74.815 26.738 1.00 38.79 174 ALA A CA 1
ATOM 862 C C . ALA A 1 158 ? 33.877 75.596 27.556 1.00 39.77 174 ALA A C 1
ATOM 863 O O . ALA A 1 158 ? 34.145 75.265 28.715 1.00 39.82 174 ALA A O 1
ATOM 865 N N . ASP A 1 159 ? 34.436 76.636 26.935 1.00 41.08 175 ASP A N 1
ATOM 866 C CA . ASP A 1 159 ? 35.513 77.446 27.513 1.00 42.54 175 ASP A CA 1
ATOM 867 C C . ASP A 1 159 ? 35.207 78.054 28.886 1.00 43.02 175 ASP A C 1
ATOM 868 O O . ASP A 1 159 ? 36.113 78.237 29.703 1.00 43.12 175 ASP A O 1
ATOM 873 N N . LYS A 1 160 ? 33.936 78.341 29.146 1.00 43.74 176 LYS A N 1
ATOM 874 C CA . LYS A 1 160 ? 33.559 79.081 30.348 1.00 44.63 176 LYS A CA 1
ATOM 875 C C . LYS A 1 160 ? 33.444 78.255 31.636 1.00 44.74 176 LYS A C 1
ATOM 876 O O . LYS A 1 160 ? 33.184 78.810 32.698 1.00 45.11 176 LYS A O 1
ATOM 882 N N . ILE A 1 161 ? 33.632 76.943 31.553 1.00 45.02 177 ILE A N 1
ATOM 883 C CA . ILE A 1 161 ? 33.450 76.082 32.726 1.00 45.20 177 ILE A CA 1
ATOM 884 C C . ILE A 1 161 ? 34.528 76.311 33.784 1.00 45.78 177 ILE A C 1
ATOM 885 O O . ILE A 1 161 ? 35.715 76.441 33.464 1.00 46.10 177 ILE A O 1
ATOM 890 N N . ASN A 1 162 ? 34.114 76.384 35.043 1.00 46.11 178 ASN A N 1
ATOM 891 C CA . ASN A 1 162 ? 35.070 76.232 36.131 1.00 46.45 178 ASN A CA 1
ATOM 892 C C . ASN A 1 162 ? 34.487 75.561 37.372 1.00 46.06 178 ASN A C 1
ATOM 893 O O . ASN A 1 162 ? 33.846 76.204 38.208 1.00 45.98 178 ASN A O 1
ATOM 898 N N . PRO A 1 163 ? 34.688 74.237 37.473 1.00 45.67 179 PRO A N 1
ATOM 899 C CA . PRO A 1 163 ? 34.363 73.548 38.715 1.00 45.33 179 PRO A CA 1
ATOM 900 C C . PRO A 1 163 ? 35.267 74.073 39.819 1.00 44.98 179 PRO A C 1
ATOM 901 O O . PRO A 1 163 ? 36.366 74.545 39.543 1.00 44.88 179 PRO A O 1
ATOM 905 N N . SER A 1 164 ? 34.792 74.014 41.054 1.00 44.71 180 SER A N 1
ATOM 906 C CA . SER A 1 164 ? 35.577 74.443 42.193 1.00 44.29 180 SER A CA 1
ATOM 907 C C . SER A 1 164 ? 36.702 73.441 42.441 1.00 44.12 180 SER A C 1
ATOM 908 O O . SER A 1 164 ? 36.676 72.319 41.924 1.00 44.00 180 SER A O 1
ATOM 911 N N . ILE A 1 165 ? 37.688 73.854 43.231 1.00 43.78 181 ILE A N 1
ATOM 912 C CA . ILE A 1 165 ? 38.789 72.978 43.615 1.00 43.50 181 ILE A CA 1
ATOM 913 C C . ILE A 1 165 ? 38.242 71.808 44.422 1.00 43.05 181 ILE A C 1
ATOM 914 O O . ILE A 1 165 ? 38.763 70.692 44.349 1.00 43.02 181 ILE A O 1
ATOM 919 N N . GLY A 1 166 ? 37.178 72.074 45.177 1.00 42.59 182 GLY A N 1
ATOM 920 C CA . GLY A 1 166 ? 36.449 71.034 45.891 1.00 42.00 182 GLY A CA 1
ATOM 921 C C . GLY A 1 166 ? 35.959 69.957 44.947 1.00 41.64 182 GLY A C 1
ATOM 922 O O . GLY A 1 166 ? 36.151 68.775 45.211 1.00 41.83 182 GLY A O 1
ATOM 923 N N . LEU A 1 167 ? 35.355 70.364 43.833 1.00 41.26 183 LEU A N 1
ATOM 924 C CA . LEU A 1 167 ? 34.844 69.415 42.842 1.00 41.01 183 LEU A CA 1
ATOM 925 C C . LEU A 1 167 ? 35.952 68.698 42.070 1.00 40.90 183 LEU A C 1
ATOM 926 O O . LEU A 1 167 ? 35.796 67.541 41.690 1.00 41.00 183 LEU A O 1
ATOM 931 N N . ILE A 1 168 ? 37.064 69.387 41.831 1.00 40.91 184 ILE A N 1
ATOM 932 C CA . ILE A 1 168 ? 38.222 68.774 41.183 1.00 40.94 184 ILE A CA 1
ATOM 933 C C . ILE A 1 168 ? 38.800 67.658 42.059 1.00 41.28 184 ILE A C 1
ATOM 934 O O . ILE A 1 168 ? 39.083 66.570 41.562 1.00 41.04 184 ILE A O 1
ATOM 939 N N . PHE A 1 169 ? 38.939 67.923 43.361 1.00 41.89 185 PHE A N 1
ATOM 940 C CA . PHE A 1 169 ? 39.377 66.897 44.320 1.00 42.49 185 PHE A CA 1
ATOM 941 C C . PHE A 1 169 ? 38.399 65.734 44.381 1.00 42.51 185 PHE A C 1
ATOM 942 O O . PHE A 1 169 ? 38.802 64.583 44.543 1.00 42.68 185 PHE A O 1
ATOM 950 N N . GLN A 1 170 ? 37.117 66.048 44.234 1.00 42.52 186 GLN A N 1
ATOM 951 C CA . GLN A 1 170 ? 36.076 65.040 44.135 1.00 42.81 186 GLN A CA 1
ATOM 952 C C . GLN A 1 170 ? 36.311 64.123 42.933 1.00 42.56 186 GLN A C 1
ATOM 953 O O . GLN A 1 170 ? 36.116 62.905 43.019 1.00 42.24 186 GLN A O 1
ATOM 959 N N . LEU A 1 171 ? 36.719 64.725 41.815 1.00 42.35 187 LEU A N 1
ATOM 960 C CA . LEU A 1 171 ? 37.007 63.991 40.592 1.00 42.26 187 LEU A CA 1
ATOM 961 C C . LEU A 1 171 ? 38.285 63.160 40.713 1.00 42.64 187 LEU A C 1
ATOM 962 O O . LEU A 1 171 ? 38.387 62.092 40.113 1.00 42.59 187 LEU A O 1
ATOM 967 N N . MET A 1 172 ? 39.250 63.644 41.494 1.00 43.25 188 MET A N 1
ATOM 968 C CA . MET A 1 172 ? 40.465 62.877 41.797 1.00 44.31 188 MET A CA 1
ATOM 969 C C . MET A 1 172 ? 40.112 61.616 42.584 1.00 44.51 188 MET A C 1
ATOM 970 O O . MET A 1 172 ? 40.591 60.521 42.282 1.00 44.38 188 MET A O 1
ATOM 975 N N . GLU A 1 173 ? 39.263 61.796 43.590 1.00 45.06 189 GLU A N 1
ATOM 976 C CA . GLU A 1 173 ? 38.710 60.713 44.390 1.00 46.09 189 GLU A CA 1
ATOM 977 C C . GLU A 1 173 ? 38.013 59.669 43.495 1.00 45.67 189 GLU A C 1
ATOM 978 O O . GLU A 1 173 ? 38.251 58.465 43.613 1.00 45.57 189 GLU A O 1
ATOM 984 N N . TRP A 1 174 ? 37.161 60.163 42.597 1.00 45.74 190 TRP A N 1
ATOM 985 C CA . TRP A 1 174 ? 36.467 59.364 41.585 1.00 45.81 190 TRP A CA 1
ATOM 986 C C . TRP A 1 174 ? 37.417 58.534 40.713 1.00 46.52 190 TRP A C 1
ATOM 987 O O . TRP A 1 174 ? 37.126 57.377 40.408 1.00 46.49 190 TRP A O 1
ATOM 998 N N . GLU A 1 175 ? 38.546 59.122 40.322 1.00 47.51 191 GLU A N 1
ATOM 999 C CA . GLU A 1 175 ? 39.539 58.414 39.514 1.00 48.72 191 GLU A CA 1
ATOM 1000 C C . GLU A 1 175 ? 40.142 57.210 40.241 1.00 49.55 191 GLU A C 1
ATOM 1001 O O . GLU A 1 175 ? 40.301 56.135 39.649 1.00 49.90 191 GLU A O 1
ATOM 1007 N N . VAL A 1 176 ? 40.474 57.403 41.517 1.00 50.32 192 VAL A N 1
ATOM 1008 C CA . VAL A 1 176 ? 41.020 56.343 42.361 1.00 51.24 192 VAL A CA 1
ATOM 1009 C C . VAL A 1 176 ? 40.021 55.186 42.462 1.00 52.06 192 VAL A C 1
ATOM 1010 O O . VAL A 1 176 ? 40.399 54.015 42.344 1.00 52.31 192 VAL A O 1
ATOM 1014 N N . ALA A 1 177 ? 38.748 55.531 42.653 1.00 52.93 193 ALA A N 1
ATOM 1015 C CA . ALA A 1 177 ? 37.658 54.558 42.716 1.00 53.84 193 ALA A CA 1
ATOM 1016 C C . ALA A 1 177 ? 37.448 53.814 41.394 1.00 54.62 193 ALA A C 1
ATOM 1017 O O . ALA A 1 177 ? 36.906 52.705 41.381 1.00 54.82 193 ALA A O 1
ATOM 1019 N N . LEU A 1 178 ? 37.873 54.423 40.288 1.00 55.52 194 LEU A N 1
ATOM 1020 C CA . LEU A 1 178 ? 37.762 53.792 38.971 1.00 56.38 194 LEU A CA 1
ATOM 1021 C C . LEU A 1 178 ? 38.901 52.808 38.694 1.00 57.35 194 LEU A C 1
ATOM 1022 O O . LEU A 1 178 ? 38.708 51.809 37.996 1.00 57.39 194 LEU A O 1
ATOM 1027 N N . ASN A 1 179 ? 40.078 53.100 39.246 1.00 58.45 195 ASN A N 1
ATOM 1028 C CA . ASN A 1 179 ? 41.284 52.307 38.998 1.00 59.47 195 ASN A CA 1
ATOM 1029 C C . ASN A 1 179 ? 41.490 51.143 39.974 1.00 60.23 195 ASN A C 1
ATOM 1030 O O . ASN A 1 179 ? 42.304 50.247 39.722 1.00 60.55 195 ASN A O 1
ATOM 1035 N N . ALA A 1 180 ? 40.750 51.160 41.080 1.00 60.96 196 ALA A N 1
ATOM 1036 C CA . ALA A 1 180 ? 40.827 50.109 42.098 1.00 61.56 196 ALA A CA 1
ATOM 1037 C C . ALA A 1 180 ? 40.134 48.810 41.659 1.00 61.87 196 ALA A C 1
ATOM 1038 O O . ALA A 1 180 ? 40.294 47.759 42.291 1.00 62.06 196 ALA A O 1
ATOM 1040 N N . LYS A 1 181 ? 39.391 48.772 40.671 1.00 62.02 197 LYS A N 1
ATOM 1041 N N . ARG B 2 38 ? 55.152 73.686 12.426 1.00 60.81 54 ARG B N 1
ATOM 10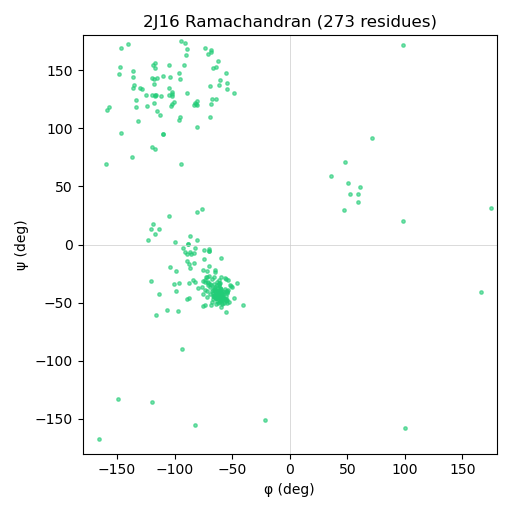42 C CA . ARG B 2 38 ? 54.671 72.947 13.634 1.00 60.68 54 ARG B CA 1
ATOM 1043 C C . ARG B 2 38 ? 53.344 73.513 14.149 1.00 60.49 54 ARG B C 1
ATOM 1044 O O . ARG B 2 38 ? 53.313 74.481 14.921 1.00 60.35 54 ARG B O 1
ATOM 1046 N N . ILE B 2 39 ? 52.254 72.893 13.699 1.00 60.19 55 ILE B N 1
ATOM 1047 C CA . ILE B 2 39 ? 50.889 73.278 14.072 1.00 59.64 55 ILE B CA 1
ATOM 1048 C C . ILE B 2 39 ? 50.412 72.580 15.355 1.00 59.15 55 ILE B C 1
ATOM 1049 O O . ILE B 2 39 ? 49.641 73.159 16.126 1.00 59.28 55 ILE B O 1
ATOM 1054 N N . TYR B 2 40 ? 50.865 71.344 15.575 1.00 58.26 56 TYR B N 1
ATOM 1055 C CA . TYR B 2 40 ? 50.601 70.639 16.830 1.00 57.32 56 TYR B CA 1
ATOM 1056 C C . TYR B 2 40 ? 51.897 70.511 17.620 1.00 56.82 56 TYR B C 1
ATOM 1057 O O . TYR B 2 40 ? 52.674 69.582 17.388 1.00 57.19 56 TYR B O 1
ATOM 1066 N N . PRO B 2 41 ? 52.140 71.451 18.556 1.00 56.18 57 PRO B N 1
ATOM 1067 C CA . PRO B 2 41 ? 53.406 71.510 19.307 1.00 55.34 57 PRO B CA 1
ATOM 1068 C C . PRO B 2 41 ? 53.613 70.327 20.263 1.00 54.26 57 PRO B C 1
ATOM 1069 O O . PRO B 2 41 ? 54.673 69.698 20.234 1.00 54.22 57 PRO B O 1
ATOM 1073 N N . LYS B 2 42 ? 52.602 70.020 21.077 1.00 52.87 58 LYS B N 1
ATOM 1074 C CA . LYS B 2 42 ? 52.658 68.903 22.029 1.00 51.32 58 LYS B CA 1
ATOM 1075 C C . LYS B 2 42 ? 52.617 67.534 21.333 1.00 50.06 58 LYS B C 1
ATOM 1076 O O . LYS B 2 42 ? 52.763 66.491 21.981 1.00 49.97 58 LYS B O 1
ATOM 1079 N N . GLY B 2 43 ? 52.420 67.544 20.017 1.00 48.38 59 GLY B N 1
ATOM 1080 C CA . GLY B 2 43 ? 52.330 66.309 19.242 1.00 46.37 59 GLY B CA 1
ATOM 1081 C C . GLY B 2 43 ? 50.895 65.922 18.937 1.00 44.80 59 GLY B C 1
ATOM 1082 O O . GLY B 2 43 ? 50.008 66.777 18.951 1.00 44.74 59 GLY B O 1
ATOM 1083 N N . PRO B 2 44 ? 50.655 64.628 18.652 1.00 43.53 60 PRO B N 1
ATOM 1084 C CA . PRO B 2 44 ? 49.303 64.133 18.352 1.00 42.41 60 PRO B CA 1
ATOM 1085 C C . PRO B 2 44 ? 48.261 64.597 19.373 1.00 41.28 60 PRO B C 1
ATOM 1086 O O . PRO B 2 44 ? 48.477 64.467 20.578 1.00 41.08 60 PRO B O 1
ATOM 1090 N N . LEU B 2 45 ? 47.151 65.136 18.872 1.00 39.90 61 LEU B N 1
ATOM 1091 C CA . LEU B 2 45 ? 46.118 65.747 19.702 1.00 38.52 61 LEU B CA 1
ATOM 1092 C C . LEU B 2 45 ? 44.924 64.823 19.932 1.00 38.01 61 LEU B C 1
ATOM 1093 O O . LEU B 2 45 ? 44.296 64.360 18.975 1.00 37.90 61 LEU B O 1
ATOM 1098 N N . LEU B 2 46 ? 44.614 64.555 21.199 1.00 37.14 62 LEU B N 1
ATOM 1099 C CA . LEU B 2 46 ? 43.382 63.853 21.539 1.00 36.30 62 LEU B CA 1
ATOM 1100 C C . LEU B 2 46 ? 42.219 64.744 21.119 1.00 35.94 62 LEU B C 1
ATOM 1101 O O . LEU B 2 46 ? 42.121 65.912 21.520 1.00 35.64 62 LEU B O 1
ATOM 1106 N N . VAL B 2 47 ? 41.344 64.175 20.302 1.00 35.32 63 VAL B N 1
ATOM 1107 C CA . VAL B 2 47 ? 40.357 64.954 19.575 1.00 34.89 63 VAL B CA 1
ATOM 1108 C C . VAL B 2 47 ? 38.928 64.520 19.923 1.00 34.59 63 VAL B C 1
ATOM 1109 O O . VAL B 2 47 ? 38.017 65.336 19.940 1.00 34.33 63 VAL B O 1
ATOM 1113 N N . LEU B 2 48 ? 38.762 63.237 20.242 1.00 34.58 64 LEU B N 1
ATOM 1114 C CA . LEU B 2 48 ? 37.469 62.652 20.599 1.00 34.32 64 LEU B CA 1
ATOM 1115 C C . LEU B 2 48 ? 37.616 61.741 21.811 1.00 34.31 64 LEU B C 1
ATOM 1116 O O . LEU B 2 48 ? 38.629 61.051 21.944 1.00 34.49 64 LEU B O 1
ATOM 1121 N N . PRO B 2 49 ? 36.603 61.718 22.697 1.00 34.30 65 PRO B N 1
ATOM 1122 C CA . PRO B 2 49 ? 36.689 60.911 23.909 1.00 34.27 65 PRO B CA 1
ATOM 1123 C C . PRO B 2 49 ? 37.030 59.443 23.665 1.00 34.32 65 PRO B C 1
ATOM 1124 O O . PRO B 2 49 ? 37.670 58.822 24.513 1.00 34.60 65 PRO B O 1
ATOM 1128 N N . GLU B 2 50 ? 36.627 58.900 22.518 1.00 34.32 66 GLU B N 1
ATOM 1129 C CA . GLU B 2 50 ? 36.925 57.503 22.165 1.00 34.27 66 GLU B CA 1
ATOM 1130 C C . GLU B 2 50 ? 38.376 57.270 21.701 1.00 34.30 66 GLU B C 1
ATOM 1131 O O . GLU B 2 50 ? 38.648 56.380 20.890 1.00 34.28 66 GLU B O 1
ATOM 1137 N N . LYS B 2 51 ? 39.301 58.072 22.225 1.00 34.32 67 LYS B N 1
ATOM 1138 C CA . LYS B 2 51 ? 40.739 57.917 21.971 1.00 34.54 67 LYS B CA 1
ATOM 1139 C C . LYS B 2 51 ? 41.153 58.000 20.490 1.00 34.52 67 LYS B C 1
ATOM 1140 O O . LYS B 2 51 ? 41.981 57.208 20.010 1.00 34.73 67 LYS B O 1
ATOM 1146 N N . ILE B 2 52 ? 40.579 58.969 19.779 1.00 34.22 68 ILE B N 1
ATOM 1147 C CA . ILE B 2 52 ? 40.997 59.281 18.420 1.00 34.03 68 ILE B CA 1
ATOM 1148 C C . ILE B 2 52 ? 41.857 60.536 18.442 1.00 34.32 68 ILE B C 1
ATOM 1149 O O . ILE B 2 52 ? 41.497 61.540 19.052 1.00 34.68 68 ILE B O 1
ATOM 1154 N N . TYR B 2 53 ? 43.001 60.458 17.777 1.00 34.62 69 TYR B N 1
ATOM 1155 C CA . TYR B 2 53 ? 43.979 61.531 17.755 1.00 34.81 69 TYR B CA 1
ATOM 1156 C C . TYR B 2 53 ? 44.160 62.055 16.342 1.00 35.18 69 TYR B C 1
ATOM 1157 O O . TYR B 2 53 ? 43.904 61.349 15.360 1.00 34.97 69 TYR B O 1
ATOM 1166 N N . LEU B 2 54 ? 44.621 63.297 16.254 1.00 35.67 70 LEU B N 1
ATOM 1167 C CA . LEU B 2 54 ? 44.886 63.946 14.985 1.00 36.20 70 LEU B CA 1
ATOM 1168 C C . LEU B 2 54 ? 46.296 64.533 14.977 1.00 36.88 70 LEU B C 1
ATOM 1169 O O . LEU B 2 54 ? 46.713 65.178 15.938 1.00 37.17 70 LEU B O 1
ATOM 1174 N N . TYR B 2 55 ? 47.035 64.308 13.898 1.00 37.57 71 TYR B N 1
ATOM 1175 C CA . TYR B 2 55 ? 48.370 64.878 13.775 1.00 38.49 71 TYR B CA 1
ATOM 1176 C C . TYR B 2 55 ? 48.691 65.227 12.328 1.00 38.77 71 TYR B C 1
ATOM 1177 O O . TYR B 2 55 ? 47.941 64.869 11.419 1.00 38.65 71 TYR B O 1
ATOM 1186 N N . SER B 2 56 ? 49.792 65.951 12.133 1.00 39.33 72 SER B N 1
ATOM 1187 C CA . SER B 2 56 ? 50.398 66.137 10.819 1.00 40.16 72 SER B CA 1
ATOM 1188 C C . SER B 2 56 ? 51.262 64.909 10.522 1.00 40.86 72 SER B C 1
ATOM 1189 O O . SER B 2 56 ? 51.007 63.837 11.078 1.00 40.83 72 SER B O 1
ATOM 1192 N N . GLU B 2 57 ? 52.272 65.042 9.664 1.00 41.85 73 GLU B N 1
ATOM 1193 C CA . GLU B 2 57 ? 53.152 63.902 9.375 1.00 43.16 73 GLU B CA 1
ATOM 1194 C C . GLU B 2 57 ? 54.001 63.546 10.603 1.00 43.40 73 GLU B C 1
ATOM 1195 O O . GLU B 2 57 ? 54.743 64.393 11.105 1.00 43.67 73 GLU B O 1
ATOM 1201 N N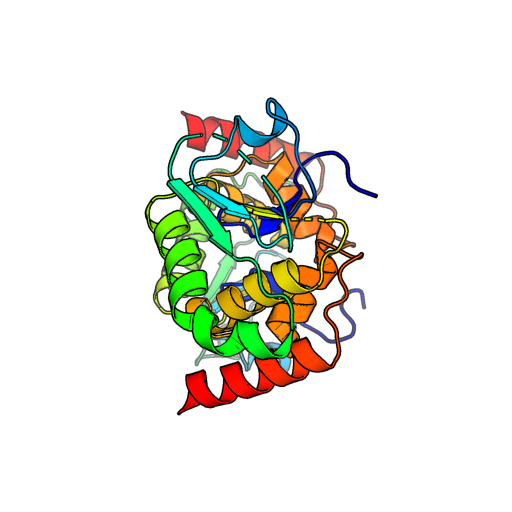 . PRO B 2 58 ? 53.874 62.301 11.098 1.00 43.68 74 PRO B N 1
ATOM 1202 C CA . PRO B 2 58 ? 54.591 61.828 12.276 1.00 44.21 74 PRO B CA 1
ATOM 1203 C C . PRO B 2 58 ? 55.949 61.190 11.976 1.00 44.80 74 PRO B C 1
ATOM 1204 O O . PRO B 2 58 ? 56.224 60.811 10.835 1.00 45.01 74 PRO B O 1
ATOM 1208 N N . THR B 2 59 ? 56.784 61.073 13.008 1.00 45.36 75 THR B N 1
ATOM 1209 C CA . THR B 2 59 ? 57.996 60.261 12.936 1.00 45.75 75 THR B CA 1
ATOM 1210 C C . THR B 2 59 ? 57.648 58.849 13.405 1.00 46.07 75 THR B C 1
ATOM 1211 O O . THR B 2 59 ? 56.533 58.606 13.875 1.00 46.33 75 THR B O 1
ATOM 1215 N N . VAL B 2 60 ? 58.598 57.926 13.275 1.00 46.50 76 VAL B N 1
ATOM 1216 C CA . VAL B 2 60 ? 58.427 56.546 13.743 1.00 46.72 76 VAL B CA 1
ATOM 1217 C C . VAL B 2 60 ? 58.155 56.526 15.246 1.00 47.00 76 VAL B C 1
ATOM 1218 O O . VAL B 2 60 ? 57.228 55.853 15.704 1.00 47.18 76 VAL B O 1
ATOM 1222 N N . LYS B 2 61 ? 58.961 57.278 15.998 1.00 47.11 77 LYS B N 1
ATOM 1223 C CA . LYS B 2 61 ? 58.845 57.337 17.453 1.00 47.25 77 LYS B CA 1
ATOM 1224 C C . LYS B 2 61 ? 57.479 57.871 17.880 1.00 47.31 77 LYS B C 1
ATOM 1225 O O . LYS B 2 61 ? 56.935 57.457 18.909 1.00 47.12 77 LYS B O 1
ATOM 1227 N N . GLU B 2 62 ? 56.931 58.786 17.080 1.00 47.29 78 GLU B N 1
ATOM 1228 C CA . GLU B 2 62 ? 55.634 59.393 17.375 1.00 47.29 78 GLU B CA 1
ATOM 1229 C C . GLU B 2 62 ? 54.467 58.415 17.218 1.00 47.24 78 GLU B C 1
ATOM 1230 O O . GLU B 2 62 ? 53.386 58.644 17.761 1.00 47.44 78 GLU B O 1
ATOM 1236 N N . LEU B 2 63 ? 54.703 57.318 16.502 1.00 47.23 79 LEU B N 1
ATOM 1237 C CA . LEU B 2 63 ? 53.687 56.288 16.277 1.00 47.19 79 LEU B CA 1
ATOM 1238 C C . LEU B 2 63 ? 53.635 55.221 17.372 1.00 47.16 79 LEU B C 1
ATOM 1239 O O . LEU B 2 63 ? 52.644 54.497 17.485 1.00 47.34 79 LEU B O 1
ATOM 1244 N N . LEU B 2 64 ? 54.698 55.138 18.173 1.00 47.20 80 LEU B N 1
ATOM 1245 C CA . LEU B 2 64 ? 54.834 54.160 19.273 1.00 46.79 80 LEU B CA 1
ATOM 1246 C C . LEU B 2 64 ? 53.571 53.901 20.110 1.00 46.17 80 LEU B C 1
ATOM 1247 O O . LEU B 2 64 ? 53.192 52.741 20.286 1.00 46.30 80 LEU B O 1
ATOM 1252 N N . PRO B 2 65 ? 52.918 54.970 20.623 1.00 45.52 81 PRO B N 1
ATOM 1253 C CA . PRO B 2 65 ? 51.778 54.776 21.531 1.00 44.77 81 PRO B CA 1
ATOM 1254 C C . PRO B 2 65 ? 50.489 54.223 20.906 1.00 44.19 81 PRO B C 1
ATOM 1255 O O . PRO B 2 65 ? 49.543 53.931 21.645 1.00 44.28 81 PRO B O 1
ATOM 1259 N N . PHE B 2 66 ? 50.447 54.067 19.581 1.00 43.35 82 PHE B N 1
ATOM 1260 C CA . PHE B 2 66 ? 49.190 53.767 18.888 1.00 42.63 82 PHE B CA 1
ATOM 1261 C C . PHE B 2 66 ? 49.033 52.325 18.433 1.00 42.52 82 PHE B C 1
ATOM 1262 O O . PHE B 2 66 ? 50.001 51.679 18.022 1.00 42.64 82 PHE B O 1
ATOM 1270 N N . ASP B 2 67 ? 47.794 51.844 18.501 1.00 42.06 83 ASP B N 1
ATOM 1271 C CA . ASP B 2 67 ? 47.430 50.521 18.011 1.00 41.83 83 ASP B CA 1
ATOM 1272 C C . ASP B 2 67 ? 47.072 50.564 16.525 1.00 41.55 83 ASP B C 1
ATOM 1273 O O . ASP B 2 67 ? 47.518 49.715 15.753 1.00 41.95 83 ASP B O 1
ATOM 1278 N N . VAL B 2 68 ? 46.262 51.548 16.136 1.00 40.89 84 VAL B N 1
ATOM 1279 C CA . VAL B 2 68 ? 45.862 51.744 14.744 1.00 40.22 84 VAL B CA 1
ATOM 1280 C C . VAL B 2 68 ? 46.368 53.104 14.276 1.00 39.92 84 VAL B C 1
ATOM 1281 O O . VAL B 2 68 ? 46.317 54.083 15.019 1.00 40.05 84 VAL B O 1
ATOM 1285 N N . VAL B 2 69 ? 46.882 53.153 13.052 1.00 39.43 85 VAL B N 1
ATOM 1286 C CA . VAL B 2 69 ? 47.323 54.402 12.443 1.00 38.77 85 VAL B CA 1
ATOM 1287 C C . VAL B 2 69 ? 46.777 54.484 11.017 1.00 38.77 85 VAL B C 1
ATOM 1288 O O . VAL B 2 69 ? 46.991 53.579 10.196 1.00 38.48 85 VAL B O 1
ATOM 1292 N N . ILE B 2 70 ? 46.059 55.569 10.738 1.00 38.71 86 ILE B N 1
ATOM 1293 C CA . ILE B 2 70 ? 45.512 55.801 9.407 1.00 38.68 86 ILE B CA 1
ATOM 1294 C C . ILE B 2 70 ? 46.178 56.998 8.743 1.00 38.89 86 ILE B C 1
ATOM 1295 O O . ILE B 2 70 ? 46.007 58.141 9.165 1.00 39.03 86 ILE B O 1
ATOM 1300 N N . ASN B 2 71 ? 46.954 56.703 7.706 1.00 39.01 87 ASN B N 1
ATOM 1301 C CA . ASN B 2 71 ? 47.681 57.691 6.930 1.00 38.94 87 ASN B CA 1
ATOM 1302 C C . ASN B 2 71 ? 46.820 58.024 5.728 1.00 39.13 87 ASN B C 1
ATOM 1303 O O . ASN B 2 71 ? 46.655 57.191 4.839 1.00 39.22 87 ASN B O 1
ATOM 1308 N N . VAL B 2 72 ? 46.256 59.231 5.700 1.00 39.33 88 VAL B N 1
ATOM 1309 C CA . VAL B 2 72 ? 45.354 59.618 4.608 1.00 39.50 88 VAL B CA 1
ATOM 1310 C C . VAL B 2 72 ? 45.982 60.575 3.602 1.00 39.91 88 VAL B C 1
ATOM 1311 O O . VAL B 2 72 ? 45.272 61.313 2.916 1.00 40.08 88 VAL B O 1
ATOM 1315 N N . ALA B 2 73 ? 47.308 60.549 3.506 1.00 40.33 89 ALA B N 1
ATOM 1316 C CA . ALA B 2 73 ? 48.029 61.404 2.575 1.00 41.03 89 ALA B CA 1
ATOM 1317 C C . ALA B 2 73 ? 48.927 60.596 1.639 1.00 41.99 89 ALA B C 1
ATOM 1318 O O . ALA B 2 73 ? 49.849 59.902 2.082 1.00 42.08 89 ALA B O 1
ATOM 1320 N N . GLU B 2 74 ? 48.648 60.703 0.341 1.00 43.05 90 GLU B N 1
ATOM 1321 C CA . GLU B 2 74 ? 49.468 60.095 -0.708 1.00 44.02 90 GLU B CA 1
ATOM 1322 C C . GLU B 2 74 ? 50.959 60.390 -0.534 1.00 44.33 90 GLU B C 1
ATOM 1323 O O . GLU B 2 74 ? 51.789 59.480 -0.617 1.00 44.51 90 GLU B O 1
ATOM 1329 N N . GLU B 2 75 ? 51.276 61.655 -0.261 1.00 44.79 91 GLU B N 1
ATOM 1330 C CA . GLU B 2 75 ? 52.651 62.148 -0.246 1.00 45.16 91 GLU B CA 1
ATOM 1331 C C . GLU B 2 75 ? 53.339 61.991 1.111 1.00 45.42 91 GLU B C 1
ATOM 1332 O O . GLU B 2 75 ? 54.491 62.389 1.274 1.00 45.48 91 GLU B O 1
ATOM 1338 N N . ALA B 2 76 ? 52.627 61.429 2.085 1.00 45.94 92 ALA B N 1
ATOM 1339 C CA . ALA B 2 76 ? 53.218 61.110 3.387 1.00 46.51 92 ALA B CA 1
ATOM 1340 C C . ALA B 2 76 ? 53.813 59.702 3.367 1.00 46.86 92 ALA B C 1
ATOM 1341 O O . ALA B 2 76 ? 53.154 58.746 2.949 1.00 46.77 92 ALA B O 1
ATOM 1343 N N . ASN B 2 77 ? 55.061 59.590 3.815 1.00 47.49 93 ASN B N 1
ATOM 1344 C CA . ASN B 2 77 ? 55.812 58.332 3.777 1.00 48.12 93 ASN B CA 1
ATOM 1345 C C . ASN B 2 77 ? 55.077 57.179 4.459 1.00 48.19 93 ASN B C 1
ATOM 1346 O O . ASN B 2 77 ? 54.538 57.342 5.555 1.00 48.34 93 ASN B O 1
ATOM 1351 N N . ASP B 2 78 ? 55.037 56.026 3.797 1.00 48.33 94 ASP B N 1
ATOM 1352 C CA . ASP B 2 78 ? 54.400 54.838 4.364 1.00 48.52 94 ASP B CA 1
ATOM 1353 C C . ASP B 2 78 ? 55.352 54.171 5.347 1.00 49.01 94 ASP B C 1
ATOM 1354 O O . ASP B 2 78 ? 56.477 53.809 4.991 1.00 49.19 94 ASP B O 1
ATOM 1359 N N . LEU B 2 79 ? 54.886 54.008 6.582 1.00 49.49 95 LEU B N 1
ATOM 1360 C CA . LEU B 2 79 ? 55.744 53.601 7.684 1.00 49.93 95 LEU B CA 1
ATOM 1361 C C . LEU B 2 79 ? 55.373 52.252 8.311 1.00 50.40 95 LEU B C 1
ATOM 1362 O O . LEU B 2 79 ? 55.938 51.879 9.344 1.00 50.54 95 LEU B O 1
ATOM 1367 N N . ARG B 2 80 ? 54.454 51.515 7.688 1.00 50.83 96 ARG B N 1
ATOM 1368 C CA . ARG B 2 80 ? 53.999 50.228 8.232 1.00 51.58 96 ARG B CA 1
ATOM 1369 C C . ARG B 2 80 ? 55.140 49.269 8.588 1.00 52.10 96 ARG B C 1
ATOM 1370 O O . ARG B 2 80 ? 55.044 48.537 9.576 1.00 52.33 96 ARG B O 1
ATOM 1378 N N . MET B 2 81 ? 56.209 49.285 7.785 1.00 52.56 97 MET B N 1
ATOM 1379 C CA . MET B 2 81 ? 57.360 48.390 7.970 1.00 52.83 97 MET B CA 1
ATOM 1380 C C . MET B 2 81 ? 58.225 48.775 9.163 1.00 53.04 97 MET B C 1
ATOM 1381 O O . MET B 2 81 ? 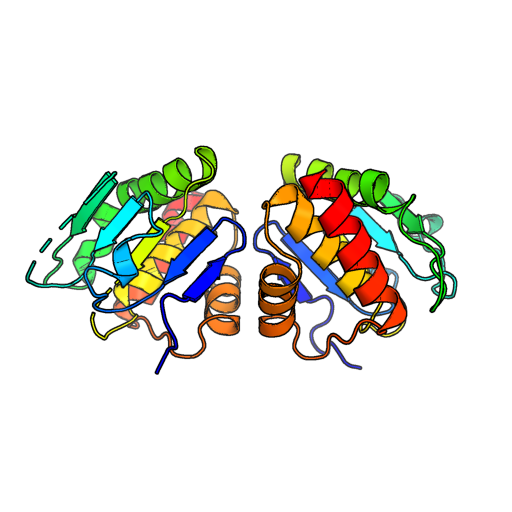58.891 47.922 9.757 1.00 53.27 97 MET B O 1
ATOM 1386 N N . GLN B 2 82 ? 58.227 50.060 9.500 1.00 53.10 98 GLN B N 1
ATOM 1387 C CA . GLN B 2 82 ? 58.991 50.541 10.641 1.00 53.34 98 GLN B CA 1
ATOM 1388 C C . GLN B 2 82 ? 58.202 50.402 11.954 1.00 53.10 98 GLN B C 1
ATOM 1389 O O . GLN B 2 82 ? 58.756 50.605 13.038 1.00 53.20 98 GLN B O 1
ATOM 1395 N N . VAL B 2 83 ? 56.920 50.041 11.851 1.00 52.66 99 VAL B N 1
ATOM 1396 C CA . VAL B 2 83 ? 56.077 49.800 13.032 1.00 52.23 99 VAL B CA 1
ATOM 1397 C C . VAL B 2 83 ? 55.183 48.547 12.895 1.00 52.08 99 VAL B C 1
ATOM 1398 O O . VAL B 2 83 ? 53.974 48.661 12.675 1.00 52.26 99 VAL B O 1
ATOM 1402 N N . PRO B 2 84 ? 55.780 47.342 13.024 1.00 51.75 100 PRO B N 1
ATOM 1403 C CA . PRO B 2 84 ? 55.025 46.085 12.923 1.00 51.35 100 PRO B CA 1
ATOM 1404 C C . PRO B 2 84 ? 53.936 45.898 13.982 1.00 50.96 100 PRO B C 1
ATOM 1405 O O . PRO B 2 84 ? 52.925 45.237 13.712 1.00 50.96 100 PRO B O 1
ATOM 1409 N N . ALA B 2 85 ? 54.138 46.466 15.170 1.00 50.46 101 ALA B N 1
ATOM 1410 C CA . ALA B 2 85 ? 53.168 46.337 16.265 1.00 49.89 101 ALA B CA 1
ATOM 1411 C C . ALA B 2 85 ? 51.828 47.030 15.974 1.00 49.56 101 ALA B C 1
ATOM 1412 O O . ALA B 2 85 ? 50.785 46.610 16.483 1.00 49.50 101 ALA B O 1
ATOM 1414 N N . VAL B 2 86 ? 51.860 48.080 15.153 1.00 48.86 102 VAL B N 1
ATOM 1415 C CA . VAL B 2 86 ? 50.652 48.839 14.829 1.00 48.35 102 VAL B CA 1
ATOM 1416 C C . VAL B 2 86 ? 49.978 48.392 13.530 1.00 47.91 102 VAL B C 1
ATOM 1417 O O . VAL B 2 86 ? 50.650 48.031 12.557 1.00 47.83 102 VAL B O 1
ATOM 1421 N N . GLU B 2 87 ? 48.645 48.397 13.551 1.00 47.31 103 GLU B N 1
ATOM 1422 C CA . GLU B 2 87 ? 47.827 48.127 12.375 1.00 47.03 103 GLU B CA 1
ATOM 1423 C C . GLU B 2 87 ? 47.762 49.392 11.535 1.00 46.52 103 GLU B C 1
ATOM 1424 O O . GLU B 2 87 ? 47.011 50.325 11.842 1.00 46.57 103 GLU B O 1
ATOM 1430 N N . TYR B 2 88 ? 48.569 49.411 10.480 1.00 45.74 104 TYR B N 1
ATOM 1431 C CA . TYR B 2 88 ? 48.813 50.612 9.693 1.00 45.08 104 TYR B CA 1
ATOM 1432 C C . TYR B 2 88 ? 48.025 50.614 8.380 1.00 45.14 104 TYR B C 1
ATOM 1433 O O . TYR B 2 88 ? 48.056 49.642 7.624 1.00 45.14 104 TYR B O 1
ATOM 1442 N N . HIS B 2 89 ? 47.319 51.714 8.124 1.00 44.99 105 HIS B N 1
ATOM 1443 C CA . HIS B 2 89 ? 46.568 51.883 6.888 1.00 44.73 105 HIS B CA 1
ATOM 1444 C C . HIS B 2 89 ? 47.085 53.104 6.140 1.00 44.62 105 HIS B C 1
ATOM 1445 O O . HIS B 2 89 ? 47.462 54.108 6.751 1.00 44.63 105 HIS B O 1
ATOM 1452 N N . HIS B 2 90 ? 47.124 53.007 4.816 1.00 44.60 106 HIS B N 1
ATOM 1453 C CA . HIS B 2 90 ? 47.523 54.127 3.976 1.00 44.48 106 HIS B CA 1
ATOM 1454 C C . HIS B 2 90 ? 46.533 54.330 2.838 1.00 44.89 106 HIS B C 1
ATOM 1455 O O . HIS B 2 90 ? 46.498 53.543 1.893 1.00 44.92 106 HIS B O 1
ATOM 1462 N N . TYR B 2 91 ? 45.722 55.377 2.945 1.00 45.35 107 TYR B N 1
ATOM 1463 C CA . TYR B 2 91 ? 44.853 55.790 1.849 1.00 46.07 107 TYR B CA 1
ATOM 1464 C C . TYR B 2 91 ? 45.475 56.993 1.153 1.00 46.42 107 TYR B C 1
ATOM 1465 O O . TYR B 2 91 ? 45.835 57.979 1.790 1.00 46.25 107 TYR B O 1
ATOM 1474 N N . ARG B 2 92 ? 45.611 56.897 -0.161 1.00 46.98 108 ARG B N 1
ATOM 1475 C CA . ARG B 2 92 ? 46.393 57.875 -0.899 1.00 47.59 108 ARG B CA 1
ATOM 1476 C C . ARG B 2 92 ? 45.509 58.993 -1.451 1.00 48.00 108 ARG B C 1
ATOM 1477 O O . ARG B 2 92 ? 45.271 59.099 -2.656 1.00 48.13 108 ARG B O 1
ATOM 1485 N N . TRP B 2 93 ? 45.007 59.809 -0.532 1.00 48.36 109 TRP B N 1
ATOM 1486 C CA . TRP B 2 93 ? 44.185 60.951 -0.872 1.00 48.67 109 TRP B CA 1
ATOM 1487 C C . TRP B 2 93 ? 45.064 62.125 -1.287 1.00 49.65 109 TRP B C 1
ATOM 1488 O O . TRP B 2 93 ? 45.928 62.568 -0.526 1.00 49.52 109 TRP B O 1
ATOM 1499 N N . GLU B 2 94 ? 44.855 62.599 -2.513 1.00 51.00 110 GLU B N 1
ATOM 1500 C CA . GLU B 2 94 ? 45.421 63.859 -2.971 1.00 52.21 110 GLU B CA 1
ATOM 1501 C C . GLU B 2 94 ? 44.424 64.955 -2.613 1.00 52.99 110 GLU B C 1
ATOM 1502 O O . GLU B 2 94 ? 43.293 64.659 -2.216 1.00 53.11 110 GLU B O 1
ATOM 1508 N N . HIS B 2 95 ? 44.849 66.211 -2.732 1.00 53.99 111 HIS B N 1
ATOM 1509 C CA . HIS B 2 95 ? 44.009 67.378 -2.417 1.00 54.93 111 HIS B CA 1
ATOM 1510 C C . HIS B 2 95 ? 42.579 67.324 -2.994 1.00 54.99 111 HIS B C 1
ATOM 1511 O O . HIS B 2 95 ? 41.636 67.826 -2.366 1.00 55.18 111 HIS B O 1
ATOM 1518 N N . ASP B 2 96 ? 42.430 66.706 -4.172 1.00 54.80 112 ASP B N 1
ATOM 1519 C CA . ASP B 2 96 ? 41.170 66.715 -4.929 1.00 54.57 112 ASP B CA 1
ATOM 1520 C C . ASP B 2 96 ? 40.521 65.339 -5.170 1.00 54.17 112 ASP B C 1
ATOM 1521 O O . ASP B 2 96 ? 39.653 65.209 -6.038 1.00 54.17 112 ASP B O 1
ATOM 1526 N N . SER B 2 97 ? 40.926 64.329 -4.402 1.00 53.65 113 SER B N 1
ATOM 1527 C CA . SER B 2 97 ? 40.442 62.952 -4.588 1.00 53.13 113 SER B CA 1
ATOM 1528 C C . SER B 2 97 ? 38.934 62.811 -4.385 1.00 52.83 113 SER B C 1
ATOM 1529 O O . SER B 2 97 ? 38.312 63.642 -3.726 1.00 52.62 113 SER B O 1
ATOM 1532 N N . GLN B 2 98 ? 38.351 61.761 -4.958 1.00 52.53 114 GLN B N 1
ATOM 1533 C CA . GLN B 2 98 ? 36.954 61.422 -4.682 1.00 52.33 114 GLN B CA 1
ATOM 1534 C C . GLN B 2 98 ? 36.907 60.352 -3.598 1.00 51.95 114 GLN B C 1
ATOM 1535 O O . GLN B 2 98 ? 37.237 59.189 -3.831 1.00 52.09 114 GLN B O 1
ATOM 1541 N N . ILE B 2 99 ? 36.504 60.772 -2.405 1.00 51.42 115 ILE B N 1
ATOM 1542 C CA . ILE B 2 99 ? 36.620 59.957 -1.204 1.00 50.89 115 ILE B CA 1
ATOM 1543 C C . ILE B 2 99 ? 35.361 59.132 -0.908 1.00 50.78 115 ILE B C 1
ATOM 1544 O O . ILE B 2 99 ? 35.339 58.340 0.032 1.00 50.80 115 ILE B O 1
ATOM 1549 N N . ALA B 2 100 ? 34.325 59.311 -1.722 1.00 50.60 116 ALA B N 1
ATOM 1550 C CA . ALA B 2 100 ? 33.024 58.669 -1.506 1.00 50.41 116 ALA B CA 1
ATOM 1551 C C . ALA B 2 100 ? 33.104 57.161 -1.300 1.00 50.31 116 ALA B C 1
ATOM 1552 O O . ALA B 2 100 ? 32.326 56.602 -0.531 1.00 50.42 116 ALA B O 1
ATOM 1554 N N . LEU B 2 101 ? 34.037 56.512 -1.993 1.00 50.23 117 LEU B N 1
ATOM 1555 C CA . LEU B 2 101 ? 34.166 55.055 -1.964 1.00 50.07 117 LEU B CA 1
ATOM 1556 C C . LEU B 2 101 ? 34.987 54.581 -0.772 1.00 49.57 117 LEU B C 1
ATOM 1557 O O . LEU B 2 101 ? 34.775 53.477 -0.255 1.00 49.65 117 LEU B O 1
ATOM 1562 N N . ASP B 2 102 ? 35.930 55.416 -0.345 1.00 48.77 118 ASP B N 1
ATOM 1563 C CA . ASP B 2 102 ? 36.797 55.088 0.779 1.00 48.10 118 ASP B CA 1
ATOM 1564 C C . ASP B 2 102 ? 36.095 55.220 2.127 1.00 47.53 118 ASP B C 1
ATOM 1565 O O . ASP B 2 102 ? 36.384 54.472 3.057 1.00 47.61 118 ASP B O 1
ATOM 1570 N N . LEU B 2 103 ? 35.150 56.146 2.218 1.00 46.86 119 LEU B N 1
ATOM 1571 C CA . LEU B 2 103 ? 34.552 56.510 3.502 1.00 46.40 119 LEU B CA 1
ATOM 1572 C C . LEU B 2 103 ? 33.957 55.380 4.340 1.00 46.17 119 LEU B C 1
ATOM 1573 O O . LEU B 2 103 ? 34.260 55.300 5.527 1.00 46.16 119 LEU B O 1
ATOM 1578 N N . PRO B 2 104 ? 33.130 54.495 3.737 1.00 45.99 120 PRO B N 1
ATOM 1579 C CA . PRO B 2 104 ? 32.570 53.399 4.547 1.00 45.72 120 PRO B CA 1
ATOM 1580 C C . PRO B 2 104 ? 33.627 52.440 5.107 1.00 45.51 120 PRO B C 1
ATOM 1581 O O . PRO B 2 104 ? 33.521 52.021 6.262 1.00 45.64 120 PRO B O 1
ATOM 1585 N N . SER B 2 105 ? 34.636 52.110 4.303 1.00 45.18 121 SER B N 1
ATOM 1586 C CA . SER B 2 105 ? 35.710 51.203 4.727 1.00 44.96 121 SER B CA 1
ATOM 1587 C C . SER B 2 105 ? 36.545 51.838 5.828 1.00 44.60 121 SER B C 1
ATOM 1588 O O . SER B 2 105 ? 36.911 51.165 6.791 1.00 44.77 121 SER B O 1
ATOM 1591 N N . LEU B 2 106 ? 36.845 53.130 5.669 1.00 43.98 122 LEU B N 1
ATOM 1592 C CA . LEU B 2 106 ? 37.681 53.868 6.611 1.00 43.45 122 LEU B CA 1
ATOM 1593 C C . LEU B 2 106 ? 36.970 54.147 7.930 1.00 43.42 122 LEU B C 1
ATOM 1594 O O . LEU B 2 106 ? 37.547 53.957 9.004 1.00 43.48 122 LEU B O 1
ATOM 1599 N N . THR B 2 107 ? 35.721 54.591 7.851 1.00 43.06 123 THR B N 1
ATOM 1600 C CA . THR B 2 107 ? 34.952 54.874 9.053 1.00 43.06 123 THR B CA 1
ATOM 1601 C C . THR B 2 107 ? 34.703 53.600 9.853 1.00 43.03 123 THR B C 1
ATOM 1602 O O . THR B 2 107 ? 34.473 53.660 11.060 1.00 43.52 123 THR B O 1
ATOM 1606 N N . SER B 2 108 ? 34.777 52.448 9.186 1.00 42.67 124 SER B N 1
ATOM 1607 C CA . SER B 2 108 ? 34.609 51.155 9.852 1.00 42.24 124 SER B CA 1
ATOM 1608 C C . SER B 2 108 ? 35.873 50.729 10.569 1.00 41.59 124 SER B C 1
ATOM 1609 O O . SER B 2 108 ? 35.814 50.134 11.642 1.00 41.65 124 SER B O 1
ATOM 1612 N N . ILE B 2 109 ? 37.016 51.023 9.963 1.00 40.95 125 ILE B N 1
ATOM 1613 C CA . ILE B 2 109 ? 38.303 50.743 10.580 1.00 40.47 125 ILE B CA 1
ATOM 1614 C C . ILE B 2 109 ? 38.386 51.468 11.924 1.00 40.12 125 ILE B C 1
ATOM 1615 O O . ILE B 2 109 ? 38.827 50.889 12.924 1.00 40.09 125 ILE B O 1
ATOM 1620 N N . ILE B 2 110 ? 37.918 52.717 11.936 1.00 39.63 126 ILE B N 1
ATOM 1621 C CA . ILE B 2 110 ? 37.884 53.548 13.137 1.00 38.97 126 ILE B CA 1
ATOM 1622 C C . ILE B 2 110 ? 36.873 53.010 14.157 1.00 38.97 126 ILE B C 1
ATOM 1623 O O . ILE B 2 110 ? 37.227 52.805 15.319 1.00 38.87 126 ILE B O 1
ATOM 1628 N N . HIS B 2 111 ? 35.632 52.768 13.730 1.00 38.82 127 HIS B N 1
ATOM 1629 C CA . HIS B 2 111 ? 34.610 52.226 14.638 1.00 39.19 127 HIS B CA 1
ATOM 1630 C C . HIS B 2 111 ? 35.005 50.892 15.267 1.00 39.10 127 HIS B C 1
ATOM 1631 O O . HIS B 2 111 ? 34.785 50.685 16.459 1.00 39.43 127 HIS B O 1
ATOM 1638 N N . ALA B 2 112 ? 35.588 49.997 14.471 1.00 38.92 128 ALA B N 1
ATOM 1639 C CA . ALA B 2 112 ? 36.039 48.695 14.965 1.00 38.56 128 ALA B CA 1
ATOM 1640 C C . ALA B 2 112 ? 37.101 48.868 16.035 1.00 38.35 128 ALA B C 1
ATOM 1641 O O . ALA B 2 112 ? 37.086 48.167 17.042 1.00 38.40 128 ALA B O 1
ATOM 1643 N N . ALA B 2 113 ? 38.011 49.813 15.809 1.00 38.28 129 ALA B N 1
ATOM 1644 C CA . ALA B 2 113 ? 39.084 50.116 16.753 1.00 38.21 129 ALA B CA 1
ATOM 1645 C C . ALA B 2 113 ? 38.560 50.675 18.083 1.00 38.47 129 ALA B C 1
ATOM 1646 O O . ALA B 2 113 ? 39.084 50.327 19.143 1.00 38.60 129 ALA B O 1
ATOM 1648 N N . THR B 2 114 ? 37.522 51.512 18.027 1.00 38.71 130 THR B N 1
ATOM 1649 C CA . THR B 2 114 ? 36.912 52.076 19.238 1.00 39.16 130 THR B CA 1
ATOM 1650 C C . THR B 2 114 ? 36.174 51.010 20.052 1.00 39.55 130 THR B C 1
ATOM 1651 O O . THR B 2 114 ? 36.135 51.081 21.283 1.00 39.41 130 THR B O 1
ATOM 1655 N N . THR B 2 115 ? 35.583 50.040 19.353 1.00 40.07 131 THR B N 1
ATOM 1656 C CA . THR B 2 115 ? 34.940 48.881 19.981 1.00 40.75 131 THR B CA 1
ATOM 1657 C C . THR B 2 115 ? 35.964 48.045 20.767 1.00 41.17 131 THR B C 1
ATOM 1658 O O . THR B 2 115 ? 35.658 47.522 21.843 1.00 41.00 131 THR B O 1
ATOM 1662 N N . LYS B 2 116 ? 37.176 47.935 20.225 1.00 41.73 132 LYS B N 1
ATOM 1663 C CA . LYS B 2 116 ? 38.263 47.213 20.881 1.00 42.60 132 LYS B CA 1
ATOM 1664 C C . LYS B 2 116 ? 39.039 48.117 21.855 1.00 42.84 132 LYS B C 1
ATOM 1665 O O . LYS B 2 116 ? 40.073 47.716 22.407 1.00 42.92 132 LYS B O 1
ATOM 1671 N N . ARG B 2 117 ? 38.522 49.328 22.062 1.00 42.98 133 ARG B N 1
ATOM 1672 C CA . ARG B 2 117 ? 39.096 50.310 22.988 1.00 43.49 133 ARG B CA 1
ATOM 1673 C C . ARG B 2 117 ? 40.541 50.692 22.651 1.00 43.23 133 ARG B C 1
ATOM 1674 O O . ARG B 2 117 ? 41.355 50.935 23.543 1.00 43.25 133 ARG B O 1
ATOM 1679 N N . GLU B 2 118 ? 40.841 50.770 21.358 1.00 43.17 134 GLU B N 1
ATOM 1680 C CA . GLU B 2 118 ? 42.202 51.019 20.885 1.00 43.27 134 GLU B CA 1
ATOM 1681 C C . GLU B 2 118 ? 42.518 52.494 20.671 1.00 42.59 134 GLU B C 1
ATOM 1682 O O . GLU B 2 118 ? 41.614 53.301 20.435 1.00 42.63 134 GLU B O 1
ATOM 1688 N N . LYS B 2 119 ? 43.805 52.832 20.766 1.00 41.91 135 LYS B N 1
ATOM 1689 C CA . LYS B 2 119 ? 44.294 54.176 20.483 1.00 41.48 135 LYS B CA 1
ATOM 1690 C C . LYS B 2 119 ? 44.508 54.358 18.983 1.00 41.04 135 LYS B C 1
ATOM 1691 O O . LYS B 2 119 ? 45.305 53.644 18.379 1.00 41.11 135 LYS B O 1
ATOM 1697 N N . ILE B 2 120 ? 43.807 55.324 18.393 1.00 40.35 136 ILE B N 1
ATOM 1698 C CA . ILE B 2 120 ? 43.791 55.511 16.939 1.00 39.49 136 ILE B CA 1
ATOM 1699 C C . ILE B 2 120 ? 44.408 56.847 16.551 1.00 39.05 136 ILE B C 1
ATOM 1700 O O . ILE B 2 120 ? 44.031 57.889 17.094 1.00 38.78 136 ILE B O 1
ATOM 1705 N N . LEU B 2 121 ? 45.364 56.813 15.623 1.00 38.50 137 LEU B N 1
ATOM 1706 C CA . LEU B 2 121 ? 45.883 58.046 15.034 1.00 38.07 137 LEU B CA 1
ATOM 1707 C C . LEU B 2 121 ? 45.352 58.235 13.622 1.00 37.92 137 LEU B C 1
ATOM 1708 O O . LEU B 2 121 ? 45.312 57.294 12.834 1.00 37.94 137 LEU B O 1
ATOM 1713 N N . ILE B 2 122 ? 44.913 59.454 13.329 1.00 37.81 138 ILE B N 1
ATOM 1714 C CA . ILE B 2 122 ? 44.599 59.863 11.970 1.00 37.52 138 ILE B CA 1
ATOM 1715 C C . ILE B 2 122 ? 45.522 61.021 11.655 1.00 37.89 138 ILE B C 1
ATOM 1716 O O . ILE B 2 122 ? 45.620 61.966 12.432 1.00 37.97 138 ILE B O 1
ATOM 1721 N N . HIS B 2 123 ? 46.220 60.933 10.529 1.00 38.54 139 HIS B N 1
ATOM 1722 C CA . HIS B 2 123 ? 47.164 61.972 10.133 1.00 39.18 139 HIS B CA 1
ATOM 1723 C C . HIS B 2 123 ? 47.238 62.123 8.619 1.00 39.69 139 HIS B C 1
ATOM 1724 O O . HIS B 2 123 ? 46.983 61.175 7.875 1.00 40.07 139 HIS B O 1
ATOM 1731 N N . CYS B 2 124 ? 47.586 63.323 8.176 1.00 40.28 140 CYS B N 1
ATOM 1732 C CA . CYS B 2 124 ? 47.847 63.598 6.766 1.00 40.59 140 CYS B CA 1
ATOM 1733 C C . CYS B 2 124 ? 49.297 64.083 6.646 1.00 41.61 140 CYS B C 1
ATOM 1734 O O . CYS B 2 124 ? 50.194 63.499 7.265 1.00 41.47 140 CYS B O 1
ATOM 1737 N N . GLN B 2 125 ? 49.530 65.141 5.871 1.00 42.69 141 GLN B N 1
ATOM 1738 C CA . GLN B 2 125 ? 50.858 65.752 5.793 1.00 43.98 141 GLN B CA 1
ATOM 1739 C C . GLN B 2 125 ? 50.995 66.967 6.714 1.00 44.35 141 GLN B C 1
ATOM 1740 O O . GLN B 2 125 ? 51.872 66.998 7.580 1.00 44.36 141 GLN B O 1
ATOM 1746 N N . CYS B 2 126 ? 50.121 67.955 6.525 1.00 44.97 142 CYS B N 1
ATOM 1747 C CA . CYS B 2 126 ? 50.203 69.231 7.245 1.00 45.69 142 CYS B CA 1
ATOM 1748 C C . CYS B 2 126 ? 49.273 69.354 8.474 1.00 45.34 142 CYS B C 1
ATOM 1749 O O . CYS B 2 126 ? 49.540 70.147 9.382 1.00 45.75 142 CYS B O 1
ATOM 1752 N N . GLY B 2 127 ? 48.199 68.565 8.507 1.00 44.75 143 GLY B N 1
ATOM 1753 C CA . GLY B 2 127 ? 47.326 68.493 9.678 1.00 43.57 143 GLY B CA 1
ATOM 1754 C C . GLY B 2 127 ? 46.084 69.350 9.564 1.00 42.91 143 GLY B C 1
ATOM 1755 O O . GLY B 2 127 ? 45.443 69.661 10.576 1.00 42.88 143 GLY B O 1
ATOM 1756 N N . LEU B 2 128 ? 45.729 69.712 8.333 1.00 41.87 144 LEU B N 1
ATOM 1757 C CA . LEU B 2 128 ? 44.671 70.697 8.108 1.00 41.06 144 LEU B CA 1
ATOM 1758 C C . LEU B 2 128 ? 43.411 70.159 7.444 1.00 40.02 144 LEU B C 1
ATOM 1759 O O . LEU B 2 128 ? 42.299 70.506 7.855 1.00 39.79 144 LEU B O 1
ATOM 1764 N N . SER B 2 129 ? 43.583 69.320 6.425 1.00 38.62 145 SER B N 1
ATOM 1765 C CA . SER B 2 129 ? 42.503 69.080 5.477 1.00 37.57 145 SER B CA 1
ATOM 1766 C C . SER B 2 129 ? 41.951 67.656 5.422 1.00 36.58 145 SER B C 1
ATOM 1767 O O . SER B 2 129 ? 40.762 67.447 5.681 1.00 36.18 145 SER B O 1
ATOM 1770 N N . ARG B 2 130 ? 42.804 66.689 5.083 1.00 35.49 146 ARG B N 1
ATOM 1771 C CA . ARG B 2 130 ? 42.340 65.324 4.814 1.00 34.42 146 ARG B CA 1
ATOM 1772 C C . ARG B 2 130 ? 41.967 64.526 6.065 1.00 33.69 146 ARG B C 1
ATOM 1773 O O . ARG B 2 130 ? 40.945 63.837 6.081 1.00 33.52 146 ARG B O 1
ATOM 1781 N N . SER B 2 131 ? 42.778 64.619 7.114 1.00 32.83 147 SER B N 1
ATOM 1782 C CA . SER B 2 131 ? 42.486 63.859 8.324 1.00 32.30 147 SER B CA 1
ATOM 1783 C C . SER B 2 131 ? 41.280 64.398 9.077 1.00 31.55 147 SER B C 1
ATOM 1784 O O . SER B 2 131 ? 40.510 63.617 9.648 1.00 31.44 147 SER B O 1
ATOM 1787 N N . ALA B 2 132 ? 41.110 65.723 9.055 1.00 30.77 148 ALA B N 1
ATOM 1788 C CA . ALA B 2 132 ? 39.913 66.371 9.620 1.00 29.94 148 ALA B CA 1
ATOM 1789 C C . ALA B 2 132 ? 38.655 65.871 8.919 1.00 29.31 148 ALA B C 1
ATOM 1790 O O . ALA B 2 132 ? 37.654 65.570 9.570 1.00 28.89 148 ALA B O 1
ATOM 1792 N N . THR B 2 133 ? 38.733 65.768 7.593 1.00 28.84 149 THR B N 1
ATOM 1793 C CA . THR B 2 133 ? 37.641 65.249 6.769 1.00 28.70 149 THR B CA 1
ATOM 1794 C C . THR B 2 133 ? 37.226 63.828 7.145 1.00 28.35 149 THR B C 1
ATOM 1795 O O . THR B 2 133 ? 36.030 63.553 7.303 1.00 28.25 149 THR B O 1
ATOM 1799 N N . LEU B 2 134 ? 38.202 62.935 7.295 1.00 28.03 150 LEU B N 1
ATOM 1800 C CA . LEU B 2 134 ? 37.902 61.556 7.677 1.00 27.89 150 LEU B CA 1
ATOM 1801 C C . LEU B 2 134 ? 37.227 61.482 9.047 1.00 27.74 150 LEU B C 1
ATOM 1802 O O . LEU B 2 134 ? 36.239 60.767 9.214 1.00 27.67 150 LEU B O 1
ATOM 1807 N N . ILE B 2 135 ? 37.772 62.228 10.008 1.00 27.60 151 ILE B N 1
ATOM 1808 C CA . ILE B 2 135 ? 37.272 62.253 11.383 1.00 27.38 151 ILE B CA 1
ATOM 1809 C C . ILE B 2 135 ? 35.858 62.836 11.431 1.00 27.43 151 ILE B C 1
ATOM 1810 O O . ILE B 2 135 ? 34.980 62.300 12.110 1.00 27.20 151 ILE B O 1
ATOM 1815 N N . ILE B 2 136 ? 35.641 63.923 10.692 1.00 27.56 152 ILE B N 1
ATOM 1816 C CA . ILE B 2 136 ? 34.305 64.507 10.565 1.00 27.64 152 ILE B CA 1
ATOM 1817 C C . ILE B 2 136 ? 33.330 63.478 9.980 1.00 27.70 152 ILE B C 1
ATOM 1818 O O . ILE B 2 136 ? 32.182 63.390 10.420 1.00 27.43 152 ILE B O 1
ATOM 1823 N N . ALA B 2 137 ? 33.797 62.705 8.995 1.00 28.07 153 ALA B N 1
ATOM 1824 C CA . ALA B 2 137 ? 32.960 61.692 8.344 1.00 28.35 153 ALA B CA 1
ATOM 1825 C C . ALA B 2 137 ? 32.621 60.586 9.332 1.00 28.84 153 ALA B C 1
ATOM 1826 O O . ALA B 2 137 ? 31.483 60.097 9.358 1.00 29.07 153 ALA B O 1
ATOM 1828 N N . TYR B 2 138 ? 33.605 60.221 10.156 1.00 29.08 154 TYR B N 1
ATOM 1829 C CA . TYR B 2 138 ? 33.403 59.255 11.222 1.00 29.54 154 TYR B CA 1
ATOM 1830 C C . TYR B 2 138 ? 32.327 59.725 12.210 1.00 29.85 154 TYR B C 1
ATOM 1831 O O . TYR B 2 138 ? 31.366 58.993 12.480 1.00 30.07 154 TYR B O 1
ATOM 1840 N N . ILE B 2 139 ? 32.488 60.936 12.747 1.00 30.05 155 ILE B N 1
ATOM 1841 C CA . ILE B 2 139 ? 31.501 61.500 13.682 1.00 30.36 155 ILE B CA 1
ATOM 1842 C C . ILE B 2 139 ? 30.107 61.512 13.042 1.00 30.84 155 ILE B C 1
ATOM 1843 O O . ILE B 2 139 ? 29.115 61.203 13.694 1.00 30.76 155 ILE B O 1
ATOM 1848 N N . MET B 2 140 ? 30.048 61.841 11.759 1.00 31.65 156 MET B N 1
ATOM 1849 C CA . MET B 2 140 ? 28.775 61.926 11.054 1.00 32.79 156 MET B CA 1
ATOM 1850 C C . MET B 2 140 ? 27.980 60.612 11.068 1.00 33.74 156 MET B C 1
ATOM 1851 O O . MET B 2 140 ? 26.801 60.603 11.426 1.00 33.88 156 MET B O 1
ATOM 1856 N N . LYS B 2 141 ? 28.632 59.511 10.710 1.00 34.72 157 LYS B N 1
ATOM 1857 C CA . LYS B 2 141 ? 27.964 58.218 10.665 1.00 35.65 157 LYS B CA 1
ATOM 1858 C C . LYS B 2 141 ? 27.743 57.629 12.055 1.00 36.13 157 LYS B C 1
ATOM 1859 O O . LYS B 2 141 ? 26.614 57.265 12.418 1.00 36.14 157 LYS B O 1
ATOM 1865 N N . TYR B 2 142 ? 28.821 57.538 12.829 1.00 36.50 158 TYR B N 1
ATOM 1866 C CA . TYR B 2 142 ? 28.786 56.755 14.057 1.00 36.89 158 TYR B CA 1
ATOM 1867 C C . TYR B 2 142 ? 28.211 57.440 15.293 1.00 36.98 158 TYR B C 1
ATOM 1868 O O . TYR B 2 142 ? 27.998 56.796 16.321 1.00 37.44 158 TYR B O 1
ATOM 1877 N N . HIS B 2 143 ? 27.932 58.736 15.171 1.00 36.74 159 HIS B N 1
ATOM 1878 C CA . HIS B 2 143 ? 27.238 59.486 16.206 1.00 36.65 159 HIS B CA 1
ATOM 1879 C C . HIS B 2 143 ? 25.970 60.128 15.651 1.00 36.75 159 HIS B C 1
ATOM 1880 O O . HIS B 2 143 ? 25.273 60.864 16.360 1.00 36.57 159 HIS B O 1
ATOM 1887 N N . ASN B 2 144 ? 25.684 59.835 14.379 1.00 36.77 160 ASN B N 1
ATOM 1888 C CA . ASN B 2 144 ? 24.481 60.305 13.687 1.00 36.68 160 ASN B CA 1
ATOM 1889 C C . ASN B 2 144 ? 24.286 61.816 13.834 1.00 36.71 160 ASN B C 1
ATOM 1890 O O . ASN B 2 144 ? 23.225 62.291 14.247 1.00 36.81 160 ASN B O 1
ATOM 1895 N N . LEU B 2 145 ? 25.340 62.555 13.490 1.00 36.68 161 LEU B N 1
ATOM 1896 C CA . LEU B 2 145 ? 25.354 64.016 13.561 1.00 36.61 161 LEU B CA 1
ATOM 1897 C C . LEU B 2 145 ? 25.530 64.631 12.182 1.00 36.50 161 LEU B C 1
ATOM 1898 O O . LEU B 2 145 ? 26.155 64.036 11.306 1.00 36.65 161 LEU B O 1
ATOM 1903 N N . SER B 2 146 ? 25.000 65.836 12.003 1.00 36.26 162 SER B N 1
ATOM 1904 C CA . SER B 2 146 ? 25.100 66.539 10.734 1.00 36.06 162 SER B CA 1
ATOM 1905 C C . SER B 2 146 ? 26.538 66.948 10.476 1.00 36.00 162 SER B C 1
ATOM 1906 O O . SER B 2 146 ? 27.378 66.876 11.375 1.00 35.95 162 SER B O 1
ATOM 1909 N N . LEU B 2 147 ? 26.819 67.372 9.245 1.00 35.93 163 LEU B N 1
ATOM 1910 C CA . LEU B 2 147 ? 28.128 67.916 8.895 1.00 35.90 163 LEU B CA 1
ATOM 1911 C C . LEU B 2 147 ? 28.470 69.112 9.795 1.00 36.11 163 LEU B C 1
ATOM 1912 O O . LEU B 2 147 ? 29.578 69.197 10.336 1.00 36.06 163 LEU B O 1
ATOM 1917 N N . ARG B 2 148 ? 27.504 70.015 9.960 1.00 36.18 164 ARG B N 1
ATOM 1918 C CA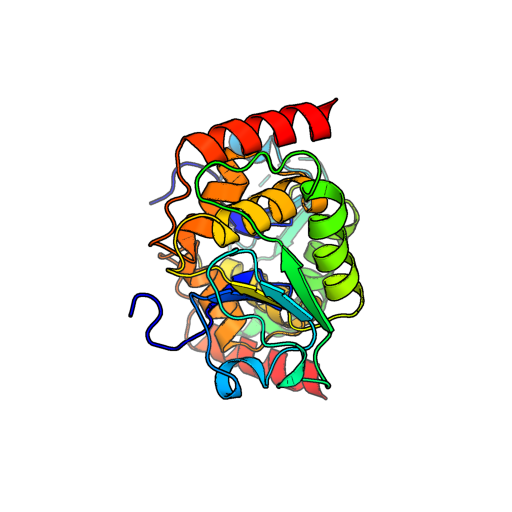 . ARG B 2 148 ? 27.684 71.217 10.770 1.00 36.38 164 ARG B CA 1
ATOM 1919 C C . ARG B 2 148 ? 28.134 70.888 12.197 1.00 35.87 164 ARG B C 1
ATOM 1920 O O . ARG B 2 148 ? 29.189 71.348 12.629 1.00 35.53 164 ARG B O 1
ATOM 1924 N N . HIS B 2 149 ? 27.342 70.089 12.915 1.00 35.63 165 HIS B N 1
ATOM 1925 C CA . HIS B 2 149 ? 27.672 69.735 14.299 1.00 35.66 165 HIS B CA 1
ATOM 1926 C C . HIS B 2 149 ? 29.008 69.001 14.412 1.00 34.93 165 HIS B C 1
ATOM 1927 O O . HIS B 2 149 ? 29.799 69.286 15.310 1.00 34.65 165 HIS B O 1
ATOM 1934 N N . SER B 2 150 ? 29.252 68.068 13.493 1.00 34.31 166 SER B N 1
ATOM 1935 C CA . SER B 2 150 ? 30.500 67.304 13.468 1.00 33.88 166 SER B CA 1
ATOM 1936 C C . SER B 2 150 ? 31.711 68.205 13.252 1.00 33.53 166 SER B C 1
ATOM 1937 O O . SER B 2 150 ? 32.690 68.130 13.997 1.00 33.44 166 SER B O 1
ATOM 1940 N N . TYR B 2 151 ? 31.636 69.057 12.233 1.00 33.10 167 TYR B N 1
ATOM 1941 C CA . TYR B 2 151 ? 32.659 70.067 12.006 1.00 32.66 167 TYR B CA 1
ATOM 1942 C C . TYR B 2 151 ? 32.857 70.943 13.248 1.00 32.52 167 TYR B C 1
ATOM 1943 O O . TYR B 2 151 ? 33.986 71.191 13.670 1.00 32.53 167 TYR B O 1
ATOM 1952 N N . ASP B 2 152 ? 31.756 71.406 13.830 1.00 32.26 168 ASP B N 1
ATOM 1953 C CA . ASP B 2 152 ? 31.825 72.273 14.996 1.00 32.16 168 ASP B CA 1
ATOM 1954 C C . ASP B 2 152 ? 32.550 71.637 16.176 1.00 32.18 168 ASP B C 1
ATOM 1955 O O . ASP B 2 152 ? 33.402 72.281 16.803 1.00 32.33 168 ASP B O 1
ATOM 1960 N N . LEU B 2 153 ? 32.239 70.369 16.456 1.00 32.06 169 LEU B N 1
ATOM 1961 C CA . LEU B 2 153 ? 32.901 69.642 17.537 1.00 31.84 169 LEU B CA 1
ATOM 1962 C C . LEU B 2 153 ? 34.398 69.544 17.301 1.00 31.68 169 LEU B C 1
ATOM 1963 O O . LEU B 2 153 ? 35.172 69.861 18.197 1.00 31.92 169 LEU B O 1
ATOM 1968 N N . LEU B 2 154 ? 34.800 69.146 16.092 1.00 31.54 170 LEU B N 1
ATOM 1969 C CA . LEU B 2 154 ? 36.216 68.986 15.765 1.00 31.27 170 LEU B CA 1
ATOM 1970 C C . LEU B 2 154 ? 36.943 70.322 15.798 1.00 31.57 170 LEU B C 1
ATOM 1971 O O . LEU B 2 154 ? 38.044 70.422 16.345 1.00 31.69 170 LEU B O 1
ATOM 1976 N N . LYS B 2 155 ? 36.313 71.344 15.225 1.00 31.86 171 LYS B N 1
ATOM 1977 C CA . LYS B 2 155 ? 36.869 72.696 15.188 1.00 32.15 171 LYS B CA 1
ATOM 1978 C C . LYS B 2 155 ? 37.157 73.243 16.582 1.00 31.99 171 LYS B C 1
ATOM 1979 O O . LYS B 2 155 ? 38.179 73.886 16.792 1.00 31.95 171 LYS B O 1
ATOM 1985 N N . SER B 2 156 ? 36.261 72.985 17.531 1.00 32.13 172 SER B N 1
ATOM 1986 C CA . SER B 2 156 ? 36.433 73.497 18.887 1.00 32.67 172 SER B CA 1
ATOM 1987 C C . SER B 2 156 ? 37.676 72.942 19.560 1.00 33.10 172 SER B C 1
ATOM 1988 O O . SER B 2 156 ? 38.330 73.631 20.337 1.00 33.41 172 SER B O 1
ATOM 1991 N N . ARG B 2 157 ? 37.993 71.692 19.251 1.00 33.53 173 ARG B N 1
ATOM 1992 C CA . ARG B 2 157 ? 39.115 71.009 19.855 1.00 33.97 173 ARG B CA 1
ATOM 1993 C C . ARG B 2 157 ? 40.388 71.248 19.050 1.00 34.45 173 ARG B C 1
ATOM 1994 O O . ARG B 2 157 ? 41.428 71.564 19.616 1.00 34.47 173 ARG B O 1
ATOM 2002 N N . ALA B 2 158 ? 40.295 71.099 17.731 1.00 35.23 174 ALA B N 1
ATOM 2003 C CA . ALA B 2 158 ? 41.411 71.365 16.824 1.00 35.78 174 ALA B CA 1
ATOM 2004 C C . ALA B 2 158 ? 41.121 72.616 16.002 1.00 36.39 174 ALA B C 1
ATOM 2005 O O . ALA B 2 158 ? 40.467 72.564 14.962 1.00 36.25 174 ALA B O 1
ATOM 2007 N N . ASP B 2 159 ? 41.620 73.747 16.485 1.00 37.57 175 ASP B N 1
ATOM 2008 C CA . ASP B 2 159 ? 41.242 75.066 15.965 1.00 38.34 175 ASP B CA 1
ATOM 2009 C C . ASP B 2 159 ? 41.789 75.397 14.572 1.00 38.29 175 ASP B C 1
ATOM 2010 O O . ASP B 2 159 ? 41.225 76.240 13.866 1.00 38.40 175 ASP B O 1
ATOM 2015 N N . LYS B 2 160 ? 42.877 74.740 14.178 1.00 38.42 176 LYS B N 1
ATOM 2016 C CA . LYS B 2 160 ? 43.514 75.018 12.884 1.00 38.51 176 LYS B CA 1
ATOM 2017 C C . LYS B 2 160 ? 42.966 74.203 11.697 1.00 38.52 176 LYS B C 1
ATOM 2018 O O . LYS B 2 160 ? 43.428 74.374 10.565 1.00 38.58 176 LYS B O 1
ATOM 2021 N N . ILE B 2 161 ? 41.982 73.335 11.938 1.00 38.33 177 ILE B N 1
ATOM 2022 C CA . ILE B 2 161 ? 41.442 72.508 10.854 1.00 38.33 177 ILE B CA 1
ATOM 2023 C C . ILE B 2 161 ? 40.835 73.362 9.735 1.00 38.64 177 ILE B C 1
ATOM 2024 O O . ILE B 2 161 ? 40.207 74.391 9.988 1.00 38.68 177 ILE B O 1
ATOM 2029 N N . ASN B 2 162 ? 41.051 72.922 8.499 1.00 38.96 178 ASN B N 1
ATOM 2030 C CA . ASN B 2 162 ? 40.669 73.670 7.314 1.00 39.03 178 ASN B CA 1
ATOM 2031 C C . ASN B 2 162 ? 40.572 72.729 6.114 1.00 38.92 178 ASN B C 1
ATOM 2032 O O . ASN B 2 162 ? 41.411 72.778 5.205 1.00 39.00 178 ASN B O 1
ATOM 2037 N N . PRO B 2 163 ? 39.567 71.838 6.117 1.00 38.83 179 PRO B N 1
ATOM 2038 C CA . PRO B 2 163 ? 39.374 71.002 4.936 1.00 38.85 179 PRO B CA 1
ATOM 2039 C C . PRO B 2 163 ? 39.066 71.857 3.717 1.00 39.05 179 PRO B C 1
ATOM 2040 O O . PRO B 2 163 ? 38.303 72.820 3.809 1.00 38.97 179 PRO B O 1
ATOM 2044 N N . SER B 2 164 ? 39.678 71.520 2.587 1.00 39.29 180 SER B N 1
ATOM 2045 C CA . SER B 2 164 ? 39.398 72.211 1.337 1.00 39.45 180 SER B CA 1
ATOM 2046 C C . SER B 2 164 ? 37.898 72.168 1.026 1.00 39.65 180 SER B C 1
ATOM 2047 O O . SER B 2 164 ? 37.206 71.203 1.374 1.00 39.97 180 SER B O 1
ATOM 2050 N N . ILE B 2 165 ? 37.406 73.218 0.373 1.00 39.62 181 ILE B N 1
ATOM 2051 C CA . ILE B 2 165 ? 36.011 73.304 -0.041 1.00 39.54 181 ILE B CA 1
ATOM 2052 C C . ILE B 2 165 ? 35.605 72.078 -0.852 1.00 39.39 181 ILE B C 1
ATOM 2053 O O . ILE B 2 165 ? 34.495 71.560 -0.692 1.00 39.46 181 ILE B O 1
ATOM 2058 N N . GLY B 2 166 ? 36.511 71.605 -1.705 1.00 39.18 182 GLY B N 1
ATOM 2059 C CA . GLY B 2 166 ? 36.278 70.388 -2.478 1.00 38.98 182 GLY B CA 1
ATOM 2060 C C . GLY B 2 166 ? 35.913 69.222 -1.581 1.00 39.03 182 GLY B C 1
ATOM 2061 O O . GLY B 2 166 ? 35.019 68.432 -1.901 1.00 39.10 182 GLY B O 1
ATOM 2062 N N . LEU B 2 167 ? 36.592 69.136 -0.437 1.00 38.94 183 LEU B N 1
ATOM 2063 C CA . LEU B 2 167 ? 36.385 68.043 0.505 1.00 38.71 183 LEU B CA 1
ATOM 2064 C C . LEU B 2 167 ? 35.109 68.177 1.331 1.00 38.92 183 LEU B C 1
ATOM 2065 O O . LEU B 2 167 ? 34.444 67.178 1.614 1.00 39.00 183 LEU B O 1
ATOM 2070 N N . ILE B 2 168 ? 34.762 69.410 1.695 1.00 39.04 184 ILE B N 1
ATOM 2071 C CA . ILE B 2 168 ? 33.497 69.700 2.379 1.00 39.30 184 ILE B CA 1
ATOM 2072 C C . ILE B 2 168 ? 32.273 69.403 1.506 1.00 39.61 184 ILE B C 1
ATOM 2073 O O . ILE B 2 168 ? 31.252 68.926 2.012 1.00 39.30 184 ILE B O 1
ATOM 2078 N N . PHE B 2 169 ? 32.384 69.662 0.201 1.00 40.06 185 PHE B N 1
ATOM 2079 C CA . PHE B 2 169 ? 31.332 69.272 -0.735 1.00 40.66 185 PHE B CA 1
ATOM 2080 C C . PHE B 2 169 ? 31.114 67.761 -0.738 1.00 40.92 185 PHE B C 1
ATOM 2081 O O . PHE B 2 169 ? 29.978 67.285 -0.821 1.00 40.75 185 PHE B O 1
ATOM 2089 N N . GLN B 2 170 ? 32.205 67.012 -0.612 1.00 41.32 186 GLN B N 1
ATOM 2090 C CA . GLN B 2 170 ? 32.119 65.558 -0.548 1.00 41.71 186 GLN B CA 1
ATOM 2091 C C . GLN B 2 170 ? 31.540 65.074 0.778 1.00 41.79 186 GLN B C 1
ATOM 2092 O O . GLN B 2 170 ? 30.904 64.021 0.830 1.00 41.71 186 GLN B O 1
ATOM 2098 N N . LEU B 2 171 ? 31.736 65.852 1.840 1.00 41.96 187 LEU B N 1
ATOM 2099 C CA . LEU B 2 171 ? 31.115 65.529 3.123 1.00 42.25 187 LEU B CA 1
ATOM 2100 C C . LEU B 2 171 ? 29.598 65.703 3.084 1.00 42.66 187 LEU B C 1
ATOM 2101 O O . LEU B 2 171 ? 28.874 64.941 3.719 1.00 42.64 187 LEU B O 1
ATOM 2106 N N . MET B 2 172 ? 29.129 66.693 2.327 1.00 43.47 188 MET B N 1
ATOM 2107 C CA . MET B 2 172 ? 27.696 66.874 2.066 1.00 44.31 188 MET B CA 1
ATOM 2108 C C . MET B 2 172 ? 27.108 65.668 1.317 1.00 44.72 188 MET B C 1
ATOM 2109 O O . MET B 2 172 ? 25.989 65.229 1.606 1.00 44.57 188 MET B O 1
ATOM 2114 N N . GLU B 2 173 ? 27.869 65.142 0.355 1.00 45.34 189 GLU B N 1
ATOM 2115 C CA . GLU B 2 173 ? 27.498 63.913 -0.350 1.00 46.19 189 GLU B CA 1
ATOM 2116 C C . GLU B 2 173 ? 27.390 62.742 0.619 1.00 46.16 189 GLU B C 1
ATOM 2117 O O . GLU B 2 173 ? 26.466 61.932 0.523 1.00 46.53 189 GLU B O 1
ATOM 2123 N N . TRP B 2 174 ? 28.339 62.666 1.548 1.00 46.16 190 TRP B N 1
ATOM 2124 C CA . TRP B 2 174 ? 28.327 61.663 2.606 1.00 46.11 190 TRP B CA 1
ATOM 2125 C C . TRP B 2 174 ? 27.082 61.800 3.481 1.00 46.38 190 TRP B C 1
ATOM 2126 O O . TRP B 2 174 ? 26.503 60.799 3.897 1.00 46.03 190 TRP B O 1
ATOM 2137 N N . GLU B 2 175 ? 26.667 63.039 3.739 1.00 47.03 191 GLU B N 1
ATOM 2138 C CA . GLU B 2 175 ? 25.476 63.299 4.544 1.00 48.08 191 GLU B CA 1
ATOM 2139 C C . GLU B 2 175 ? 24.205 62.851 3.832 1.00 48.72 191 GLU B C 1
ATOM 2140 O O . GLU B 2 175 ? 23.294 62.309 4.462 1.00 48.79 191 GLU B O 1
ATOM 2146 N N . VAL B 2 176 ? 24.153 63.083 2.521 1.00 49.64 192 VAL B N 1
ATOM 2147 C CA . VAL B 2 176 ? 23.030 62.635 1.692 1.00 50.59 192 VAL B CA 1
ATOM 2148 C C . VAL B 2 176 ? 22.948 61.104 1.699 1.00 51.31 192 VAL B C 1
ATOM 2149 O O . VAL B 2 176 ? 21.860 60.535 1.839 1.00 51.42 192 VAL B O 1
ATOM 2153 N N . ALA B 2 177 ? 24.111 60.462 1.572 1.00 51.97 193 ALA B N 1
ATOM 2154 C CA . ALA B 2 177 ? 24.240 59.011 1.636 1.00 52.92 193 ALA B CA 1
ATOM 2155 C C . ALA B 2 177 ? 23.757 58.414 2.968 1.00 53.71 193 ALA B C 1
ATOM 2156 O O . ALA B 2 177 ? 23.002 57.441 2.979 1.00 53.94 193 ALA B O 1
ATOM 2158 N N . LEU B 2 178 ? 24.187 58.996 4.085 1.00 54.57 194 LEU B N 1
ATOM 2159 C CA . LEU B 2 178 ? 23.824 58.477 5.406 1.00 55.41 194 LEU B CA 1
ATOM 2160 C C . LEU B 2 178 ? 22.336 58.629 5.720 1.00 56.22 194 LEU B C 1
ATOM 2161 O O . LEU B 2 178 ? 21.777 57.823 6.466 1.00 56.47 194 LEU B O 1
ATOM 2166 N N . ASN B 2 179 ? 21.711 59.663 5.157 1.00 57.13 195 ASN B N 1
ATOM 2167 C CA . ASN B 2 179 ? 20.273 59.902 5.326 1.00 57.98 195 ASN B CA 1
ATOM 2168 C C . ASN B 2 179 ? 19.413 59.235 4.240 1.00 58.46 195 ASN B C 1
ATOM 2169 O O . ASN B 2 179 ? 18.183 59.237 4.331 1.00 58.49 195 ASN B O 1
ATOM 2174 N N . ALA B 2 180 ? 20.069 58.660 3.228 1.00 59.03 196 ALA B N 1
ATOM 2175 C CA . ALA B 2 180 ? 19.387 58.025 2.089 1.00 59.63 196 ALA B CA 1
ATOM 2176 C C . ALA B 2 180 ? 18.679 56.718 2.453 1.00 59.96 196 ALA B C 1
ATOM 2177 O O . ALA B 2 180 ? 18.015 56.112 1.606 1.00 60.23 196 ALA B O 1
ATOM 2179 N N . LYS B 2 181 ? 18.751 56.232 3.584 1.00 60.22 197 LYS B N 1
#

GO terms:
  GO:0005634 nucleus (C, IDA)
  GO:0005737 cytoplasm (C, IDA)
  GO:0017017 MAP kinase tyrosine/serine/threonine phosphatase activity (F, IDA)
  GO:0033550 MAP kinase tyrosine phosphatase activity (F, IDA)
  GO:0000196 cell integrity MAPK cascade (P, IGI)

InterPro domains:
  IPR000340 Dual specificity phosphatase, catalytic domain [PF00782] (68-191)
  IPR000387 Tyrosine-specific protein phosphatases domain [PS50056] (117-173)
  IPR016130 Protein-tyrosine phosphatase, active site [PS00383] (138-148)
  IPR020422 Dual specificity protein phosphatase domain [PS50054] (59-196)
  IPR020422 Dual specificity protein phosphatase domain [SM00195] (59-193)
  IPR029021 Protein-tyrosine phosphatase-like [G3DSA:3.90.190.10] (54-198)
  IPR029021 Protein-tyrosine phosphatase-like [SSF52799] (41-197)

Organism: Saccharomyces cerevisiae (strain ATCC 204508 / S288c) (NCBI:txid559292)

Radius of gyration: 19.55 Å; Cα contacts (8 Å, |Δi|>4): 462; chains: 2; bounding box: 50×38×54 Å

Foldseek 3Di:
DDDAWFQQDPLQETEAAPDDPVSCVQFCDEEEDDQDDHHHYHYHHDPDLLPCLVCQVVLLVVVVVCSVVSTHYYYYPPAQASSLLNQLSNCCQPVVDDSVVSNVSRCVRVVPHDHDVSSSVSSVVSNVVRVD/DLDPVAWFQQDPLQETFGAADDLVSCVQFQEEEEQDLPRDQCCVVPVNHHYHYHHDDLQDQCLVVQVVLLVVVVVCSVVSTHYYFYYHHRAAGSLLNQLLNCCQPVVDASVVSNVSRCVRRVRHDHDPSSSVSSVVSNVVSVD

Nearest PDB structures (foldseek):
  2j16-assembly1_A  TM=1.008E+00  e=9.928E-27  Saccharomyces cerevisiae
  2j16-assembly2_B  TM=9.681E-01  e=5.004E-22  Saccharomyces cerevisiae
  2g6z-assembly1_B  TM=8.992E-01  e=3.232E-10  Homo sapiens
  3ezz-assembly1_B  TM=8.981E-01  e=4.996E-10  Homo sapiens
  5y15-assembly1_A  TM=8.910E-01  e=2.224E-08  Homo sapiens

CATH classification: 3.90.190.10

B-factor: mean 43.63, std 9.06, range [20.57, 73.47]